Protein AF-0000000077077816 (afdb_homodimer)

Structure (mmCIF, N/CA/C/O backbone):
data_AF-0000000077077816-model_v1
#
loop_
_entity.id
_entity.type
_entity.pdbx_description
1 polymer 'Citrate transporter-like domain-containing protein'
#
loop_
_atom_site.group_PDB
_atom_site.id
_atom_site.type_symbol
_atom_site.label_atom_id
_atom_site.label_alt_id
_atom_site.label_comp_id
_atom_site.label_asym_id
_atom_site.label_entity_id
_atom_site.label_seq_id
_atom_site.pdbx_PDB_ins_code
_atom_site.Cartn_x
_atom_site.Cartn_y
_atom_site.Cartn_z
_atom_site.occupancy
_atom_site.B_iso_or_equiv
_atom_site.auth_seq_id
_atom_site.auth_comp_id
_atom_site.auth_asym_id
_atom_site.auth_atom_id
_atom_site.pdbx_PDB_model_num
ATOM 1 N N . MET A 1 1 ? -15.641 -22.891 0.522 1 76.75 1 MET A N 1
ATOM 2 C CA . MET A 1 1 ? -15.375 -21.547 1.025 1 76.75 1 MET A CA 1
ATOM 3 C C . MET A 1 1 ? -15.219 -20.562 -0.124 1 76.75 1 MET A C 1
ATOM 5 O O . MET A 1 1 ? -15.172 -20.953 -1.289 1 76.75 1 M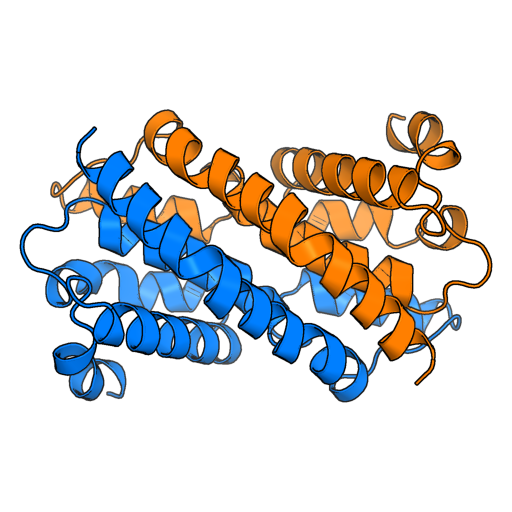ET A O 1
ATOM 9 N N . ALA A 1 2 ? -15.328 -19.328 0.051 1 84.62 2 ALA A N 1
ATOM 10 C CA . ALA A 1 2 ? -15.344 -18.281 -0.968 1 84.62 2 ALA A CA 1
ATOM 11 C C . ALA A 1 2 ? -14.188 -18.469 -1.951 1 84.62 2 ALA A C 1
ATOM 13 O O . ALA A 1 2 ? -14.375 -18.328 -3.164 1 84.62 2 ALA A O 1
ATOM 14 N N . PHE A 1 3 ? -12.992 -18.844 -1.579 1 90.31 3 PHE A N 1
ATOM 15 C CA . PHE A 1 3 ? -11.812 -19.016 -2.426 1 90.31 3 PHE A CA 1
ATOM 16 C C . PHE A 1 3 ? -12.023 -20.141 -3.43 1 90.31 3 PHE A C 1
ATOM 18 O O . PHE A 1 3 ? -11.688 -20 -4.609 1 90.31 3 PHE A O 1
ATOM 25 N N . GLU A 1 4 ? -12.594 -21.281 -2.988 1 90.12 4 GLU A N 1
ATOM 26 C CA . GLU A 1 4 ? -12.773 -22.453 -3.855 1 90.12 4 GLU A CA 1
ATOM 27 C C . GLU A 1 4 ? -13.727 -22.125 -5.008 1 90.12 4 GLU A C 1
ATOM 29 O O . GLU A 1 4 ? -13.555 -22.641 -6.117 1 90.12 4 GLU A O 1
ATOM 34 N N . HIS A 1 5 ? -14.68 -21.266 -4.766 1 91.19 5 HIS A N 1
ATOM 35 C CA . HIS A 1 5 ? -15.656 -20.891 -5.785 1 91.19 5 HIS A CA 1
ATOM 36 C C . HIS A 1 5 ? -15.078 -19.875 -6.758 1 91.19 5 HIS A C 1
ATOM 38 O O . HIS A 1 5 ? -15.445 -19.844 -7.934 1 91.19 5 HIS A O 1
ATOM 44 N N . LEU A 1 6 ? -14.141 -19.016 -6.285 1 94.31 6 LEU A N 1
ATOM 45 C CA . LEU A 1 6 ? -13.641 -17.922 -7.102 1 94.31 6 LEU A CA 1
ATOM 46 C C . LEU A 1 6 ? -12.336 -18.297 -7.797 1 94.31 6 LEU A C 1
ATOM 48 O O . LEU A 1 6 ? -11.969 -17.703 -8.812 1 94.31 6 LEU A O 1
ATOM 52 N N . ALA A 1 7 ? -11.688 -19.328 -7.242 1 94.19 7 ALA A N 1
ATOM 53 C CA . ALA A 1 7 ? -10.352 -19.719 -7.691 1 94.19 7 ALA A CA 1
ATOM 54 C C . ALA A 1 7 ? -10.336 -19.969 -9.195 1 94.19 7 ALA A C 1
ATOM 56 O O . ALA A 1 7 ? -9.453 -19.5 -9.906 1 94.19 7 ALA A O 1
ATOM 57 N N . PRO A 1 8 ? -11.359 -20.703 -9.727 1 92.81 8 PRO A N 1
ATOM 58 C CA . PRO A 1 8 ? -11.328 -20.984 -11.164 1 92.81 8 PRO A CA 1
ATOM 59 C C . PRO A 1 8 ? -11.398 -19.719 -12.016 1 92.81 8 PRO A C 1
ATOM 61 O O . PRO A 1 8 ? -10.992 -19.734 -13.18 1 92.81 8 PRO A O 1
ATOM 64 N N . HIS A 1 9 ? -11.836 -18.625 -11.469 1 95 9 HIS A N 1
ATOM 65 C CA . HIS A 1 9 ? -11.992 -17.375 -12.211 1 95 9 HIS A CA 1
ATOM 66 C C . HIS A 1 9 ? -10.828 -16.422 -11.945 1 95 9 HIS A C 1
ATOM 68 O O . HIS A 1 9 ? -10.758 -15.344 -12.523 1 95 9 HIS A O 1
ATOM 74 N N . MET A 1 10 ? -9.859 -16.75 -11.102 1 97.5 10 MET A N 1
ATOM 75 C CA . MET A 1 10 ? -8.734 -15.906 -10.727 1 97.5 10 MET A CA 1
ATOM 76 C C . MET A 1 10 ? -7.441 -16.391 -11.367 1 97.5 10 MET A C 1
ATOM 78 O O . MET A 1 10 ? -6.387 -16.391 -10.734 1 97.5 10 MET A O 1
ATOM 82 N N . ASN A 1 11 ? -7.672 -16.859 -12.594 1 96.5 11 ASN A N 1
ATOM 83 C CA . ASN A 1 11 ? -6.484 -17.25 -13.352 1 96.5 11 ASN A CA 1
ATOM 84 C C . ASN A 1 11 ? -5.562 -16.062 -13.586 1 96.5 11 ASN A C 1
ATOM 86 O O . ASN A 1 11 ? -5.926 -15.109 -14.281 1 96.5 11 ASN A O 1
ATOM 90 N N . LEU A 1 12 ? -4.32 -16.047 -13.102 1 96.75 12 LEU A N 1
ATOM 91 C CA . LEU A 1 12 ? -3.416 -14.906 -13.047 1 96.75 12 LEU A CA 1
ATOM 92 C C . LEU A 1 12 ? -2.738 -14.688 -14.391 1 96.75 12 LEU A C 1
ATOM 94 O O . LEU A 1 12 ? -1.986 -13.727 -14.562 1 96.75 12 LEU A O 1
ATOM 98 N N .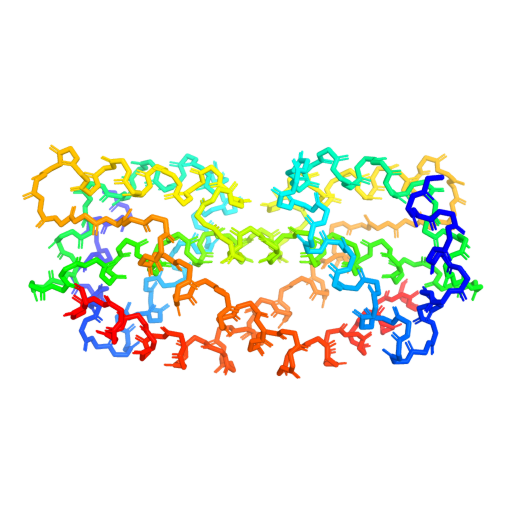 ASN A 1 13 ? -3.082 -15.578 -15.328 1 93.31 13 ASN A N 1
ATOM 99 C CA . ASN A 1 13 ? -2.555 -15.398 -16.672 1 93.31 13 ASN A CA 1
ATOM 100 C C . ASN A 1 13 ? -3.438 -14.461 -17.5 1 93.31 13 ASN A C 1
ATOM 102 O O . ASN A 1 13 ? -3.045 -14.023 -18.578 1 93.31 13 ASN A O 1
ATOM 106 N N . THR A 1 14 ? -4.582 -14.172 -16.984 1 93.94 14 THR A N 1
ATOM 107 C CA . THR A 1 14 ? -5.504 -13.281 -17.672 1 93.94 14 THR A CA 1
ATOM 108 C C . THR A 1 14 ? -5.699 -11.984 -16.891 1 93.94 14 THR A C 1
ATOM 110 O O . THR A 1 14 ? -5.59 -11.969 -15.672 1 93.94 14 THR A O 1
ATOM 113 N N . ILE A 1 15 ? -6.031 -10.961 -17.578 1 93.88 15 ILE A N 1
ATOM 114 C CA . ILE A 1 15 ? -6.25 -9.664 -16.969 1 93.88 15 ILE A CA 1
ATOM 115 C C . ILE A 1 15 ? -7.48 -9.719 -16.062 1 93.88 15 ILE A C 1
ATOM 117 O O . ILE A 1 15 ? -7.477 -9.164 -14.961 1 93.88 15 ILE A O 1
ATOM 121 N N . GLU A 1 16 ? -8.477 -10.383 -16.516 1 95.69 16 GLU A N 1
ATOM 122 C CA . GLU A 1 16 ? -9.695 -10.516 -15.734 1 95.69 16 GLU A CA 1
ATOM 123 C C . GLU A 1 16 ? -9.43 -11.273 -14.438 1 95.69 16 GLU A C 1
ATOM 125 O O . GLU A 1 16 ? -9.961 -10.914 -13.383 1 95.69 16 GLU A O 1
ATOM 130 N N . GLY A 1 17 ? -8.641 -12.297 -14.492 1 97.31 17 GLY A N 1
ATOM 131 C CA . GLY A 1 17 ? -8.289 -13.07 -13.312 1 97.31 17 GLY A CA 1
ATOM 132 C C . GLY A 1 17 ? -7.484 -12.273 -12.297 1 97.31 17 GLY A C 1
ATOM 133 O O . GLY A 1 17 ? -7.715 -12.383 -11.094 1 97.31 17 GLY A O 1
ATOM 134 N N . VAL A 1 18 ? -6.539 -11.461 -12.805 1 97.75 18 VAL A N 1
ATOM 135 C CA . VAL A 1 18 ? -5.711 -10.625 -11.938 1 97.75 18 VAL A CA 1
ATOM 136 C C . VAL A 1 18 ? -6.586 -9.594 -11.227 1 97.75 18 VAL A C 1
ATOM 138 O O . VAL A 1 18 ? -6.402 -9.336 -10.031 1 97.75 18 VAL A O 1
ATOM 141 N N . LEU A 1 19 ? -7.551 -9.07 -11.969 1 97.94 19 LEU A N 1
ATOM 142 C CA . LEU A 1 19 ? -8.445 -8.078 -11.383 1 97.94 19 LEU A CA 1
ATOM 143 C C . LEU A 1 19 ? -9.328 -8.711 -10.312 1 97.94 19 LEU A C 1
ATOM 145 O O . LEU A 1 19 ? -9.5 -8.141 -9.227 1 97.94 19 LEU A O 1
ATOM 149 N N . LEU A 1 20 ? -9.883 -9.844 -10.641 1 98 20 LEU A N 1
ATOM 150 C CA . LEU A 1 20 ? -10.727 -10.539 -9.664 1 98 20 LEU A CA 1
ATOM 151 C C . LEU A 1 20 ? -9.914 -10.945 -8.438 1 98 20 LEU A C 1
ATOM 153 O O . LEU A 1 20 ? -10.391 -10.844 -7.309 1 98 20 LEU A O 1
ATOM 157 N N . PHE A 1 21 ? -8.734 -11.445 -8.711 1 98.5 21 PHE A N 1
ATOM 158 C CA . PHE A 1 21 ? -7.828 -11.805 -7.625 1 98.5 21 PHE A CA 1
ATOM 159 C C . PHE A 1 21 ? -7.535 -10.594 -6.746 1 98.5 21 PHE A C 1
ATOM 161 O O . PHE A 1 21 ? -7.551 -10.695 -5.516 1 98.5 21 PHE A O 1
ATOM 168 N N . SER A 1 22 ? -7.273 -9.445 -7.352 1 98.75 22 SER A N 1
ATOM 169 C CA . SER A 1 22 ? -6.965 -8.219 -6.625 1 98.75 22 SER A CA 1
ATOM 170 C C . SER A 1 22 ? -8.133 -7.797 -5.738 1 98.75 22 SER A C 1
ATOM 172 O O . SER A 1 22 ? -7.934 -7.445 -4.574 1 98.75 22 SER A O 1
ATOM 174 N N . VAL A 1 23 ? -9.328 -7.82 -6.273 1 98.44 23 VAL A N 1
ATOM 175 C CA . VAL A 1 23 ? -10.516 -7.457 -5.512 1 98.44 23 VAL A CA 1
ATOM 176 C C . VAL A 1 23 ? -10.695 -8.43 -4.348 1 98.44 23 VAL A C 1
ATOM 178 O O . VAL A 1 23 ? -10.992 -8.008 -3.223 1 98.44 23 VAL A O 1
ATOM 181 N N . PHE A 1 24 ? -10.492 -9.68 -4.621 1 98.5 24 PHE A N 1
ATOM 182 C CA . PHE A 1 24 ? -10.602 -10.711 -3.602 1 98.5 24 PHE A CA 1
ATOM 183 C C . PHE A 1 24 ? -9.617 -10.461 -2.465 1 98.5 24 PHE A C 1
ATOM 185 O O . PHE A 1 24 ? -9.992 -10.523 -1.29 1 98.5 24 PHE A O 1
ATOM 192 N N . VAL A 1 25 ? -8.383 -10.203 -2.791 1 98.62 25 VAL A N 1
ATOM 193 C CA . VAL A 1 25 ? -7.336 -9.992 -1.799 1 98.62 25 VAL A CA 1
ATOM 194 C C . VAL A 1 25 ? -7.617 -8.719 -1.009 1 98.62 25 VAL A C 1
ATOM 196 O O . VAL A 1 25 ? -7.445 -8.68 0.212 1 98.62 25 VAL A O 1
ATOM 199 N N . ILE A 1 26 ? -8.102 -7.637 -1.683 1 98.75 26 ILE A N 1
ATOM 200 C CA . ILE A 1 26 ? -8.367 -6.363 -1.024 1 98.75 26 ILE A CA 1
ATOM 201 C C . ILE A 1 26 ? -9.5 -6.531 -0.019 1 98.75 26 ILE A C 1
ATOM 203 O O . ILE A 1 26 ? -9.375 -6.145 1.145 1 98.75 26 ILE A O 1
ATOM 207 N N . ILE A 1 27 ? -10.562 -7.156 -0.436 1 98.5 27 ILE A N 1
ATOM 208 C CA . ILE A 1 27 ? -11.703 -7.363 0.445 1 98.5 27 ILE A CA 1
ATOM 209 C C . ILE A 1 27 ? -11.312 -8.305 1.582 1 98.5 27 ILE A C 1
ATOM 211 O O . ILE A 1 27 ? -11.602 -8.031 2.75 1 98.5 27 ILE A O 1
ATOM 215 N N . GLY A 1 28 ? -10.688 -9.406 1.281 1 98.38 28 GLY A N 1
ATOM 216 C CA . GLY A 1 28 ? -10.242 -10.352 2.289 1 98.38 28 GLY A CA 1
ATOM 217 C C . GLY A 1 28 ? -9.312 -9.742 3.314 1 98.38 28 GLY A C 1
ATOM 218 O O . GLY A 1 28 ? -9.398 -10.047 4.504 1 98.38 28 GLY A O 1
ATOM 219 N N . SER A 1 29 ? -8.352 -8.883 2.896 1 98.5 29 SER A N 1
ATOM 220 C CA . SER A 1 29 ? -7.402 -8.219 3.789 1 98.5 29 SER A CA 1
ATOM 221 C C . SER A 1 29 ? -8.117 -7.273 4.75 1 98.5 29 SER A C 1
ATOM 223 O O . SER A 1 29 ? -7.648 -7.051 5.867 1 98.5 29 SER A O 1
ATOM 225 N N . ASN A 1 30 ? -9.273 -6.723 4.309 1 98.31 30 ASN A N 1
ATOM 226 C CA . ASN A 1 30 ? -10.016 -5.82 5.184 1 98.31 30 ASN A CA 1
ATOM 227 C C . ASN A 1 30 ? -10.93 -6.59 6.137 1 98.31 30 ASN A C 1
ATOM 229 O O . ASN A 1 30 ? -11.406 -6.035 7.125 1 98.31 30 ASN A O 1
ATOM 233 N N . ILE A 1 31 ? -11.078 -7.867 5.867 1 97.56 31 ILE A N 1
ATOM 234 C CA . ILE A 1 31 ? -11.867 -8.719 6.754 1 97.56 31 ILE A CA 1
ATOM 235 C C . ILE A 1 31 ? -10.945 -9.406 7.758 1 97.56 31 ILE A C 1
ATOM 237 O O . ILE A 1 31 ? -11.227 -9.43 8.961 1 97.56 31 ILE A O 1
ATOM 241 N N . PHE A 1 32 ? -9.789 -9.906 7.309 1 96.56 32 PHE A N 1
ATOM 242 C CA . PHE A 1 32 ? -8.93 -10.742 8.141 1 96.56 32 PHE A CA 1
ATOM 243 C C . PHE A 1 32 ? -7.633 -10.008 8.477 1 96.56 32 PHE A C 1
ATOM 245 O O . PHE A 1 32 ? -6.816 -10.508 9.258 1 96.56 32 PHE A O 1
ATOM 252 N N . SER A 1 33 ? -7.336 -8.859 7.785 1 95.81 33 SER A N 1
ATOM 253 C CA . SER A 1 33 ? -6.066 -8.133 7.801 1 95.81 33 SER A CA 1
ATOM 254 C C . SER A 1 33 ? -5.094 -8.695 6.773 1 95.81 33 SER A C 1
ATOM 256 O O . SER A 1 33 ? -5.32 -9.781 6.223 1 95.81 33 SER A O 1
ATOM 258 N N . ASN A 1 34 ? -4.047 -8 6.453 1 96 34 ASN A N 1
ATOM 259 C CA . ASN A 1 34 ? -3.154 -8.344 5.352 1 96 34 ASN A CA 1
ATOM 260 C C . ASN A 1 34 ? -2.389 -9.633 5.629 1 96 34 ASN A C 1
ATOM 262 O O . ASN A 1 34 ? -2.426 -10.57 4.828 1 96 34 ASN A O 1
ATOM 266 N N . VAL A 1 35 ? -1.788 -9.758 6.879 1 96.25 35 VAL A N 1
ATOM 267 C CA . VAL A 1 35 ? -0.897 -10.875 7.188 1 96.25 35 VAL A CA 1
ATOM 268 C C . VAL A 1 35 ? -1.699 -12.172 7.266 1 96.25 35 VAL A C 1
ATOM 270 O O . VAL A 1 35 ? -1.407 -13.133 6.551 1 96.25 35 VAL A O 1
ATOM 273 N N . PRO A 1 36 ? -2.768 -12.219 8.031 1 97.62 36 PRO A N 1
ATOM 274 C CA . PRO A 1 36 ? -3.566 -13.445 8.078 1 97.62 36 PRO A CA 1
ATOM 275 C C . PRO A 1 36 ? -4.133 -13.836 6.715 1 97.62 36 PRO A C 1
ATOM 277 O O . PRO A 1 36 ? -4.184 -15.023 6.379 1 97.62 36 PRO A O 1
ATOM 280 N N . LEU A 1 37 ? -4.582 -12.914 5.879 1 98.12 37 LEU A N 1
ATOM 281 C CA . LEU A 1 37 ? -5.102 -13.234 4.555 1 98.12 37 LEU A CA 1
ATOM 282 C C . LEU A 1 37 ? -4.02 -13.867 3.688 1 98.12 37 LEU A C 1
ATOM 284 O O . LEU A 1 37 ? -4.281 -14.836 2.969 1 98.12 37 LEU A O 1
ATOM 288 N N . VAL A 1 38 ? -2.809 -13.297 3.705 1 98.19 38 VAL A N 1
ATOM 289 C CA . VAL A 1 38 ? -1.694 -13.812 2.916 1 98.19 38 VAL A CA 1
ATOM 290 C C . VAL A 1 38 ? -1.369 -15.242 3.352 1 98.19 38 VAL A C 1
ATOM 292 O O . VAL A 1 38 ? -1.152 -16.109 2.512 1 98.19 38 VAL A O 1
ATOM 295 N N . ILE A 1 39 ? -1.402 -15.5 4.668 1 97.56 39 ILE A N 1
ATOM 296 C CA . ILE A 1 39 ? -1.139 -16.844 5.184 1 97.56 39 ILE A CA 1
ATOM 297 C C . ILE A 1 39 ? -2.182 -17.812 4.641 1 97.56 39 ILE A C 1
ATOM 299 O O . ILE A 1 39 ? -1.846 -18.938 4.242 1 97.56 39 ILE A O 1
ATOM 303 N N . LEU A 1 40 ? -3.395 -17.375 4.527 1 96 40 LEU A N 1
ATOM 304 C CA . LEU A 1 40 ? -4.508 -18.234 4.121 1 96 40 LEU A CA 1
ATOM 305 C C . LEU A 1 40 ? -4.414 -18.578 2.641 1 96 40 LEU A C 1
ATOM 307 O O . LEU A 1 40 ? -4.82 -19.672 2.229 1 96 40 LEU A O 1
ATOM 311 N N . ILE A 1 41 ? -3.795 -17.672 1.819 1 95.62 41 ILE A N 1
ATOM 312 C CA . ILE A 1 41 ? -3.943 -17.781 0.373 1 95.62 41 ILE A CA 1
ATOM 313 C C . ILE A 1 41 ? -2.615 -18.219 -0.248 1 95.62 41 ILE A C 1
ATOM 315 O O . ILE A 1 41 ? -2.59 -18.781 -1.343 1 95.62 41 ILE A O 1
ATOM 319 N N . VAL A 1 42 ? -1.529 -17.953 0.406 1 95.94 42 VAL A N 1
ATOM 320 C CA . VAL A 1 42 ? -0.215 -18.047 -0.222 1 95.94 42 VAL A CA 1
ATOM 321 C C . VAL A 1 42 ? 0.051 -19.484 -0.67 1 95.94 42 VAL A C 1
ATOM 323 O O . VAL A 1 42 ? 0.658 -19.703 -1.719 1 95.94 42 VAL A O 1
ATOM 326 N N . GLY A 1 43 ? -0.368 -20.516 0.006 1 93.38 43 GLY A N 1
ATOM 327 C CA . GLY A 1 43 ? -0.155 -21.906 -0.353 1 93.38 43 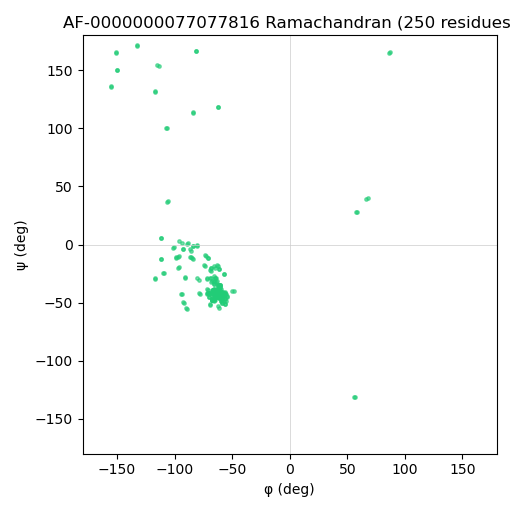GLY A CA 1
ATOM 328 C C . GLY A 1 43 ? -1.003 -22.359 -1.527 1 93.38 43 GLY A C 1
ATOM 329 O O . GLY A 1 43 ? -0.778 -23.438 -2.086 1 93.38 43 GLY A O 1
ATOM 330 N N . ARG A 1 44 ? -1.94 -21.484 -1.923 1 93.06 44 ARG A N 1
ATOM 331 C CA . ARG A 1 44 ? -2.885 -21.859 -2.969 1 93.06 44 ARG A CA 1
ATOM 332 C C . ARG A 1 44 ? -2.637 -21.062 -4.242 1 93.06 44 ARG A C 1
ATOM 334 O O . ARG A 1 44 ? -3.406 -21.156 -5.203 1 93.06 44 ARG A O 1
ATOM 341 N N . ILE A 1 45 ? -1.608 -20.266 -4.316 1 93.75 45 ILE A N 1
ATOM 342 C CA . ILE A 1 45 ? -1.304 -19.391 -5.449 1 93.75 45 ILE A CA 1
ATOM 343 C C . ILE A 1 45 ? -1.061 -20.234 -6.695 1 93.75 45 ILE A C 1
ATOM 345 O O . ILE A 1 45 ? -1.435 -19.844 -7.801 1 93.75 45 ILE A O 1
ATOM 349 N N . SER A 1 46 ? -0.452 -21.406 -6.465 1 89.56 46 SER A N 1
ATOM 350 C CA . SER A 1 46 ? -0.139 -22.281 -7.594 1 89.56 46 SER A CA 1
ATOM 351 C C . SER A 1 46 ? -1.409 -22.797 -8.266 1 89.56 46 SER A C 1
ATOM 353 O O . SER A 1 46 ? -1.373 -23.234 -9.422 1 89.56 46 SER A O 1
ATOM 355 N N . ASP A 1 47 ? -2.506 -22.734 -7.578 1 92.12 47 ASP A N 1
ATOM 356 C CA . ASP A 1 47 ? -3.789 -23.125 -8.156 1 92.12 47 ASP A CA 1
ATOM 357 C C . ASP A 1 47 ? -4.297 -22.062 -9.133 1 92.12 47 ASP A C 1
ATOM 359 O O . ASP A 1 47 ? -5.199 -22.328 -9.93 1 92.12 47 ASP A O 1
ATOM 363 N N . LEU A 1 48 ? -3.785 -20.844 -9.086 1 94.56 48 LEU A N 1
ATOM 364 C CA . LEU A 1 48 ? -4.355 -19.703 -9.812 1 94.56 48 LEU A CA 1
ATOM 365 C C . LEU A 1 48 ? -3.59 -19.453 -11.109 1 94.56 48 LEU A C 1
ATOM 367 O O . LEU A 1 48 ? -3.99 -18.609 -11.914 1 94.56 48 LEU A O 1
ATOM 371 N N . CYS A 1 49 ? -2.523 -20.047 -11.266 1 85.75 49 CYS A N 1
ATOM 372 C CA . CYS A 1 49 ? -1.778 -19.859 -12.508 1 85.75 49 CYS A CA 1
ATOM 373 C C . CYS A 1 49 ? -0.875 -21.062 -12.781 1 85.75 49 CYS A C 1
ATOM 375 O O . CYS A 1 49 ? -0.196 -21.547 -11.883 1 85.75 49 CYS A O 1
ATOM 377 N N . ASP A 1 50 ? -0.859 -21.484 -13.977 1 80.31 50 ASP A N 1
ATOM 378 C CA . ASP A 1 50 ? 0.025 -22.562 -14.438 1 80.31 50 ASP A CA 1
ATOM 379 C C . ASP A 1 50 ? 1.406 -22.016 -14.789 1 80.31 50 ASP A C 1
ATOM 381 O O . ASP A 1 50 ? 1.531 -21.141 -15.656 1 80.31 50 ASP A O 1
ATOM 385 N N . ASP A 1 51 ? 2.482 -22.391 -14.047 1 81.44 51 ASP A N 1
ATOM 386 C CA . ASP A 1 51 ? 3.871 -22.078 -14.367 1 81.44 51 ASP A CA 1
ATOM 387 C C . ASP A 1 51 ? 4.125 -20.578 -14.273 1 81.44 51 ASP A C 1
ATOM 389 O O . ASP A 1 51 ? 4.707 -19.984 -15.188 1 81.44 51 ASP A O 1
ATOM 393 N N . CYS A 1 52 ? 3.574 -19.922 -13.336 1 83.06 52 CYS A N 1
ATOM 394 C CA . CYS A 1 52 ? 3.717 -18.469 -13.258 1 83.06 52 CYS A CA 1
ATOM 395 C C . CYS A 1 52 ? 4.887 -18.078 -12.367 1 83.06 52 CYS A C 1
ATOM 397 O O . CYS A 1 52 ? 5.211 -16.891 -12.234 1 83.06 52 CYS A O 1
ATOM 399 N N . GLY A 1 53 ? 5.656 -19.125 -11.797 1 89.38 53 GLY A N 1
ATOM 400 C CA . GLY A 1 53 ? 6.793 -18.781 -10.953 1 89.38 53 GLY A CA 1
ATOM 401 C C . GLY A 1 53 ? 6.422 -17.906 -9.781 1 89.38 53 GLY A C 1
ATOM 402 O O . GLY A 1 53 ? 5.477 -18.203 -9.047 1 89.38 53 GLY A O 1
ATOM 403 N N . PRO A 1 54 ? 7.176 -16.844 -9.602 1 93.44 54 PRO A N 1
ATOM 404 C CA . PRO A 1 54 ? 6.941 -16 -8.43 1 93.44 54 PRO A CA 1
ATOM 405 C C . PRO A 1 54 ? 5.832 -14.977 -8.648 1 93.44 54 PRO A C 1
ATOM 407 O O . PRO A 1 54 ? 5.496 -14.219 -7.734 1 93.44 54 PRO A O 1
ATOM 410 N N . LEU A 1 55 ? 5.215 -14.906 -9.805 1 94.62 55 LEU A N 1
ATOM 411 C CA . LEU A 1 55 ? 4.262 -13.867 -10.164 1 94.62 55 LEU A CA 1
ATOM 412 C C . LEU A 1 55 ? 3.117 -13.812 -9.156 1 94.62 55 LEU A C 1
ATOM 414 O O . LEU A 1 55 ? 2.777 -12.734 -8.648 1 94.62 55 LEU A O 1
ATOM 418 N N . GLY A 1 56 ? 2.525 -14.961 -8.906 1 95.31 56 GLY A N 1
ATOM 419 C CA . GLY A 1 56 ? 1.39 -15 -8 1 95.31 56 GLY A CA 1
ATOM 420 C C . GLY A 1 56 ? 1.724 -14.5 -6.605 1 95.31 56 GLY A C 1
ATOM 421 O O . GLY A 1 56 ? 0.948 -13.758 -6 1 95.31 56 GLY A O 1
ATOM 422 N N . GLY A 1 57 ? 2.904 -14.938 -6.105 1 95.56 57 GLY A N 1
ATOM 423 C CA . GLY A 1 57 ? 3.35 -14.484 -4.801 1 95.56 57 GLY A CA 1
ATOM 424 C C . GLY A 1 57 ? 3.637 -12.992 -4.754 1 95.56 57 GLY A C 1
ATOM 425 O O . GLY A 1 57 ? 3.281 -12.32 -3.787 1 95.56 57 GLY A O 1
ATOM 426 N N . LEU A 1 58 ? 4.266 -12.477 -5.812 1 96.69 58 LEU A N 1
ATOM 427 C CA . LEU A 1 58 ? 4.57 -11.055 -5.898 1 96.69 58 LEU A CA 1
ATOM 428 C C . LEU A 1 58 ? 3.295 -10.219 -5.91 1 96.69 58 LEU A C 1
ATOM 430 O O . LEU A 1 58 ? 3.195 -9.219 -5.203 1 96.69 58 LEU A O 1
ATOM 434 N N . LEU A 1 59 ? 2.312 -10.664 -6.637 1 97.75 59 LEU A N 1
ATOM 435 C CA . LEU A 1 59 ? 1.049 -9.945 -6.723 1 97.75 59 LEU A CA 1
ATOM 436 C C . LEU A 1 59 ? 0.29 -10.016 -5.402 1 97.75 59 LEU A C 1
ATOM 438 O O . LEU A 1 59 ? -0.29 -9.023 -4.957 1 97.75 59 LEU A O 1
ATOM 442 N N . LEU A 1 60 ? 0.298 -11.156 -4.812 1 97.94 60 LEU A N 1
ATOM 443 C CA . LEU A 1 60 ? -0.367 -11.32 -3.521 1 97.94 60 LEU A CA 1
ATOM 444 C C . LEU A 1 60 ? 0.219 -10.367 -2.486 1 97.94 60 LEU A C 1
ATOM 446 O O . LEU A 1 60 ? -0.521 -9.672 -1.785 1 97.94 60 LEU A O 1
ATOM 450 N N . ALA A 1 61 ? 1.536 -10.359 -2.373 1 98.06 61 ALA A N 1
ATOM 451 C CA . ALA A 1 61 ? 2.219 -9.477 -1.431 1 98.06 61 ALA A CA 1
ATOM 452 C C . ALA 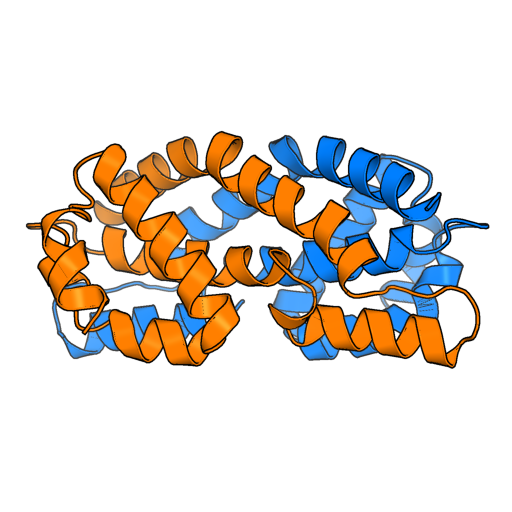A 1 61 ? 1.896 -8.008 -1.72 1 98.06 61 ALA A C 1
ATOM 454 O O . ALA A 1 61 ? 1.5 -7.266 -0.819 1 98.06 61 ALA A O 1
ATOM 455 N N . TRP A 1 62 ? 1.988 -7.641 -2.941 1 98.56 62 TRP A N 1
ATOM 456 C CA . TRP A 1 62 ? 1.813 -6.254 -3.363 1 98.56 62 TRP A CA 1
ATOM 457 C C . TRP A 1 62 ? 0.382 -5.789 -3.121 1 98.56 62 TRP A C 1
ATOM 459 O O . TRP A 1 62 ? 0.158 -4.73 -2.529 1 98.56 62 TRP A O 1
ATOM 469 N N . ILE A 1 63 ? -0.582 -6.559 -3.498 1 98.69 63 ILE A N 1
ATOM 470 C CA . ILE A 1 63 ? -1.989 -6.191 -3.408 1 98.69 63 ILE A CA 1
ATOM 471 C C . ILE A 1 63 ? -2.428 -6.18 -1.945 1 98.69 63 ILE A C 1
ATOM 473 O O . ILE A 1 63 ? -3.18 -5.301 -1.521 1 98.69 63 ILE A O 1
ATOM 477 N N . SER A 1 64 ? -1.983 -7.168 -1.182 1 98.5 64 SER A N 1
ATOM 478 C CA . SER A 1 64 ? -2.367 -7.203 0.226 1 98.5 64 SER A CA 1
ATOM 479 C C . SER A 1 64 ? -1.879 -5.965 0.966 1 98.5 64 SER A C 1
ATOM 481 O O . SER A 1 64 ? -2.549 -5.473 1.876 1 98.5 64 SER A O 1
ATOM 483 N N . THR A 1 65 ? -0.704 -5.457 0.584 1 98.06 65 THR A N 1
ATOM 484 C CA . THR A 1 65 ? -0.176 -4.246 1.197 1 98.06 65 THR A CA 1
ATOM 485 C C . THR A 1 65 ? -1.031 -3.037 0.829 1 98.06 65 THR A C 1
ATOM 487 O O . THR A 1 65 ? -1.463 -2.285 1.705 1 98.06 65 THR A O 1
ATOM 490 N N . ILE A 1 66 ? -1.382 -2.836 -0.406 1 98 66 ILE A N 1
ATOM 491 C CA . ILE A 1 66 ? -2.16 -1.679 -0.837 1 98 66 ILE A CA 1
ATOM 492 C C . ILE A 1 66 ? -3.557 -1.738 -0.224 1 98 66 ILE A C 1
ATOM 494 O O . ILE A 1 66 ? -4.203 -0.705 -0.036 1 98 66 ILE A O 1
ATOM 498 N N . ALA A 1 67 ? -4.062 -2.93 0.076 1 98.69 67 ALA A N 1
ATOM 499 C CA . ALA A 1 67 ? -5.383 -3.145 0.661 1 98.69 67 ALA A CA 1
ATOM 500 C C . ALA A 1 67 ? -5.531 -2.387 1.977 1 98.69 67 ALA A C 1
ATOM 502 O O . ALA A 1 67 ? -6.645 -2.047 2.381 1 98.69 67 ALA A O 1
ATOM 503 N N . GLY A 1 68 ? -4.422 -2.131 2.625 1 98.31 68 GLY A N 1
ATOM 504 C CA . GLY A 1 68 ? -4.441 -1.431 3.898 1 98.31 68 GLY A CA 1
ATOM 505 C C . GLY A 1 68 ? -5.02 -0.031 3.803 1 98.31 68 GLY A C 1
ATOM 506 O O . GLY A 1 68 ? -5.5 0.517 4.797 1 98.31 68 GLY A O 1
ATOM 507 N N . ASN A 1 69 ? -5.023 0.504 2.619 1 98.5 69 ASN A N 1
ATOM 508 C CA . ASN A 1 69 ? -5.5 1.869 2.428 1 98.5 69 ASN A CA 1
ATOM 509 C C . ASN A 1 69 ? -6.984 1.899 2.074 1 98.5 69 ASN A C 1
ATOM 511 O O . ASN A 1 69 ? -7.586 2.973 1.992 1 98.5 69 ASN A O 1
ATOM 515 N N . PHE A 1 70 ? -7.562 0.769 1.924 1 98.81 70 PHE A N 1
ATOM 516 C CA . PHE A 1 70 ? -8.922 0.685 1.399 1 98.81 70 PHE A CA 1
ATOM 517 C C . PHE A 1 70 ? -9.922 1.278 2.385 1 98.81 70 PHE A C 1
ATOM 519 O O . PHE A 1 70 ? -10.789 2.066 2.002 1 98.81 70 PHE A O 1
ATOM 526 N N . THR A 1 71 ? -9.852 0.937 3.672 1 98.5 71 THR A N 1
ATOM 527 C CA . THR A 1 71 ? -10.672 1.488 4.746 1 98.5 71 THR A CA 1
ATOM 528 C C . THR A 1 71 ? -9.805 1.872 5.941 1 98.5 71 THR A C 1
ATOM 530 O O . THR A 1 71 ? -8.609 1.562 5.977 1 98.5 71 THR A O 1
ATOM 533 N N . LEU A 1 72 ? -10.477 2.543 6.852 1 97.94 72 LEU A N 1
ATOM 534 C CA . LEU A 1 72 ? -9.781 2.965 8.062 1 97.94 72 LEU A CA 1
ATOM 535 C C . LEU A 1 72 ? -9.25 1.759 8.828 1 97.94 72 LEU A C 1
ATOM 537 O O . LEU A 1 72 ? -8.141 1.801 9.367 1 97.94 72 LEU A O 1
ATOM 541 N N . ILE A 1 73 ? -9.938 0.639 8.836 1 97.81 73 ILE A N 1
ATOM 542 C CA . ILE A 1 73 ? -9.562 -0.514 9.648 1 97.81 73 ILE A CA 1
ATOM 543 C C . ILE A 1 73 ? -8.609 -1.407 8.859 1 97.81 73 ILE A C 1
ATOM 545 O O . ILE A 1 73 ? -8.148 -2.436 9.367 1 97.81 73 ILE A O 1
ATOM 549 N N . GLY A 1 74 ? -8.281 -1.018 7.656 1 98 74 GLY A N 1
ATOM 550 C CA . GLY A 1 74 ? -7.441 -1.817 6.781 1 98 74 GLY A CA 1
ATOM 551 C C . GLY A 1 74 ? -6.008 -1.921 7.262 1 98 74 GLY A C 1
ATOM 552 O O . GLY A 1 74 ? -5.27 -2.82 6.848 1 98 74 GLY A O 1
ATOM 553 N N . SER A 1 75 ? -5.602 -1.011 8.094 1 96.94 75 SER A N 1
ATOM 554 C CA . SER A 1 75 ? -4.254 -1.072 8.648 1 96.94 75 SER A CA 1
ATOM 555 C C . SER A 1 75 ? -4.199 -0.445 10.039 1 96.94 75 SER A C 1
ATOM 557 O O . SER A 1 75 ? -4.941 0.495 10.336 1 96.94 75 SER A O 1
ATOM 559 N N . VAL A 1 76 ? -3.34 -0.923 10.828 1 96.69 76 VAL A N 1
ATOM 560 C CA . VAL A 1 76 ? -3.137 -0.391 12.172 1 96.69 76 VAL A CA 1
ATOM 561 C C . VAL A 1 76 ? -2.594 1.033 12.086 1 96.69 76 VAL A C 1
ATOM 563 O O . VAL A 1 76 ? -2.932 1.885 12.914 1 96.69 76 VAL A O 1
ATOM 566 N N . ALA A 1 77 ? -1.775 1.344 11.078 1 96.94 77 ALA A N 1
ATOM 567 C CA . ALA A 1 77 ? -1.234 2.686 10.883 1 96.94 77 ALA A CA 1
ATOM 568 C C . ALA A 1 77 ? -2.354 3.711 10.719 1 96.94 77 ALA A C 1
ATOM 570 O O . ALA A 1 77 ? -2.275 4.812 11.266 1 96.94 77 ALA A O 1
ATOM 571 N N . ASN A 1 78 ? -3.406 3.371 9.977 1 97.94 78 ASN A N 1
ATOM 572 C CA . ASN A 1 78 ? -4.555 4.254 9.812 1 97.94 78 ASN A CA 1
ATOM 573 C C . ASN A 1 78 ? -5.223 4.562 11.148 1 97.94 78 ASN A C 1
ATOM 575 O O . ASN A 1 78 ? -5.574 5.715 11.422 1 97.94 78 ASN A O 1
ATOM 579 N N . LEU A 1 79 ? -5.391 3.576 11.961 1 97.81 79 LEU A N 1
ATOM 580 C CA . LEU A 1 79 ? -6.062 3.717 13.242 1 97.81 79 LEU A CA 1
ATOM 581 C C . LEU A 1 79 ? -5.25 4.594 14.195 1 97.81 79 LEU A C 1
ATOM 583 O O . LEU A 1 79 ? -5.812 5.387 14.945 1 97.81 79 LEU A O 1
ATOM 587 N N . ILE A 1 80 ? -4.008 4.434 14.156 1 97.69 80 ILE A N 1
ATOM 588 C CA . ILE A 1 80 ? -3.129 5.238 14.992 1 97.69 80 ILE A CA 1
ATOM 589 C C . ILE A 1 80 ? -3.248 6.711 14.602 1 97.69 80 ILE A C 1
ATOM 591 O O . ILE A 1 80 ? -3.342 7.582 15.469 1 97.69 80 ILE A O 1
ATOM 595 N N . VAL A 1 81 ? -3.223 6.953 13.328 1 97.12 81 VAL A N 1
ATOM 596 C CA . VAL A 1 81 ? -3.35 8.32 12.844 1 97.12 81 VAL A CA 1
ATOM 597 C C . VAL A 1 81 ? -4.688 8.906 13.289 1 97.12 81 VAL A C 1
ATOM 599 O O . VAL A 1 81 ? -4.754 10.047 13.758 1 97.12 81 VAL A O 1
ATOM 602 N N . ALA A 1 82 ? -5.75 8.133 13.148 1 96.31 82 ALA A N 1
ATOM 603 C CA . ALA A 1 82 ? -7.078 8.594 13.539 1 96.31 82 ALA A CA 1
ATOM 604 C C . ALA A 1 82 ? -7.16 8.828 15.047 1 96.31 82 ALA A C 1
ATOM 606 O O . ALA A 1 82 ? -7.746 9.812 15.492 1 96.31 82 ALA A O 1
ATOM 607 N N . GLU A 1 83 ? -6.613 7.988 15.812 1 96.12 83 GLU A N 1
ATOM 608 C CA . GLU A 1 83 ? -6.629 8.109 17.266 1 96.12 83 GLU A CA 1
ATOM 609 C C . GLU A 1 83 ? -5.855 9.344 17.719 1 96.12 83 GLU A C 1
ATOM 611 O O . GLU A 1 83 ? -6.293 10.055 18.625 1 96.12 83 GLU A O 1
ATOM 616 N N . LYS A 1 84 ? -4.746 9.555 17.109 1 93.25 84 LYS A N 1
ATOM 617 C CA . LYS A 1 84 ? -3.943 10.719 17.469 1 93.25 84 LYS A CA 1
ATOM 618 C C . LYS A 1 84 ? -4.672 12.016 17.109 1 93.25 84 LYS A C 1
ATOM 620 O O . LYS A 1 84 ? -4.629 12.984 17.875 1 93.25 84 LYS A O 1
ATOM 625 N N . ALA A 1 85 ? -5.242 12.07 15.977 1 89.56 85 ALA A N 1
ATOM 626 C CA . ALA A 1 85 ? -6.012 13.234 15.562 1 89.56 85 ALA A CA 1
ATOM 627 C C . ALA A 1 85 ? -7.117 13.555 16.562 1 89.56 85 ALA A C 1
ATOM 629 O O . ALA A 1 85 ? -7.348 14.719 16.891 1 89.56 85 ALA A O 1
ATOM 630 N N . GLN A 1 86 ? -7.738 12.523 17.016 1 89.12 86 GLN A N 1
ATOM 631 C CA . GLN A 1 86 ? -8.844 12.68 17.953 1 89.12 86 GLN A CA 1
ATOM 632 C C . GLN A 1 86 ? -8.336 13.109 19.328 1 89.12 86 GLN A C 1
ATOM 634 O O . GLN A 1 86 ? -8.922 13.977 19.969 1 89.12 86 GLN A O 1
ATOM 639 N N . SER A 1 87 ? -7.316 12.555 19.734 1 89.31 87 SER A N 1
ATOM 640 C CA . SER A 1 87 ? -6.781 12.805 21.078 1 89.31 87 SER A CA 1
ATOM 641 C C . SER A 1 87 ? -6.223 14.219 21.188 1 89.31 87 SER A C 1
ATOM 643 O O . SER A 1 87 ? -6.258 14.82 22.266 1 89.31 87 SER A O 1
ATOM 645 N N . SER A 1 88 ? -5.762 14.758 20.062 1 83.56 88 SER A N 1
ATOM 646 C CA . SER A 1 88 ? -5.195 16.109 20.078 1 83.56 88 SER A CA 1
ATOM 647 C C . SER A 1 88 ? -6.277 17.156 19.891 1 83.56 88 SER A C 1
ATOM 649 O O . SER A 1 88 ? -6 18.359 19.969 1 83.56 88 SER A O 1
ATOM 651 N N . ALA A 1 89 ? -7.438 16.672 19.688 1 76.19 89 ALA A N 1
ATOM 652 C CA . ALA A 1 89 ? -8.594 17.547 19.516 1 76.19 89 ALA A CA 1
ATOM 653 C C . ALA A 1 89 ? -8.375 18.516 18.344 1 76.19 89 ALA A C 1
ATOM 655 O O . ALA A 1 89 ? -8.82 19.672 18.406 1 76.19 89 ALA A O 1
ATOM 656 N N . GLU A 1 90 ? -7.625 18.156 17.422 1 78.94 90 GLU A N 1
ATOM 657 C CA . GLU A 1 90 ? -7.359 19.016 16.266 1 78.94 90 GLU A CA 1
ATOM 658 C C . GLU A 1 90 ? -8.391 18.781 15.164 1 78.94 90 GLU A C 1
ATOM 660 O O . GLU A 1 90 ? -9.094 19.703 14.766 1 78.94 90 GLU A O 1
ATOM 665 N N . TYR A 1 91 ? -8.492 17.594 14.789 1 83.12 91 TYR A N 1
ATOM 666 C CA . TYR A 1 91 ? -9.492 17.141 13.828 1 83.12 91 TYR A CA 1
ATOM 667 C C . TYR A 1 91 ? -9.875 15.68 14.086 1 83.12 91 TYR A C 1
ATOM 669 O O . TYR A 1 91 ? -9.281 15.016 14.945 1 83.12 91 TYR A O 1
ATOM 677 N N . ARG A 1 92 ? -10.953 15.344 13.453 1 88.25 92 ARG A N 1
ATOM 678 C CA . ARG A 1 92 ? -11.422 13.961 13.562 1 88.25 92 ARG A CA 1
ATOM 679 C C . ARG A 1 92 ? -11.406 13.273 12.203 1 88.25 92 ARG A C 1
ATOM 681 O O . ARG A 1 92 ? -11.82 13.859 11.203 1 88.25 92 ARG A O 1
ATOM 688 N N . ILE A 1 93 ? -10.844 12.102 12.211 1 93 93 ILE A N 1
ATOM 689 C CA . ILE A 1 93 ? -10.922 11.242 11.039 1 93 93 ILE A CA 1
ATOM 690 C C . ILE A 1 93 ? -11.883 10.086 11.312 1 93 93 ILE A C 1
ATOM 692 O O . ILE A 1 93 ? -11.508 9.094 11.93 1 93 93 ILE A O 1
ATOM 696 N N . SER A 1 94 ? -13.039 10.219 10.836 1 92.5 94 SER A N 1
ATOM 697 C CA . SER A 1 94 ? -14.047 9.172 10.992 1 92.5 94 SER A CA 1
ATOM 698 C C . SER A 1 94 ? -13.852 8.07 9.961 1 92.5 94 SER A C 1
ATOM 700 O O . SER A 1 94 ? -13.078 8.219 9.008 1 92.5 94 SER A O 1
ATOM 702 N N . PHE A 1 95 ? -14.547 6.922 10.203 1 95.12 95 PHE A N 1
ATOM 703 C CA . PHE A 1 95 ? -14.492 5.824 9.242 1 95.12 95 PHE A CA 1
ATOM 704 C C . PHE A 1 95 ? -14.914 6.293 7.855 1 95.12 95 PHE A C 1
ATOM 706 O O . PHE A 1 95 ? -14.219 6.047 6.871 1 95.12 95 PHE A O 1
ATOM 713 N N . LEU A 1 96 ? -16.031 6.996 7.777 1 93.06 96 LEU A N 1
ATOM 714 C CA . LEU A 1 96 ? -16.547 7.457 6.492 1 93.06 96 LEU A CA 1
ATOM 715 C C . LEU A 1 96 ? -15.625 8.492 5.871 1 93.06 96 LEU A C 1
ATOM 717 O O . LEU A 1 96 ? -15.445 8.523 4.652 1 93.06 96 LEU A O 1
ATOM 721 N N . GLY A 1 97 ? -15.117 9.422 6.727 1 91 97 GLY A N 1
ATOM 722 C CA . GLY A 1 97 ? -14.156 10.391 6.242 1 91 97 GLY A CA 1
ATOM 723 C C . GLY A 1 97 ? -12.938 9.758 5.598 1 91 97 GLY A C 1
ATOM 724 O O . GLY A 1 97 ? -12.516 10.164 4.512 1 91 97 GLY A O 1
ATOM 725 N N . TYR A 1 98 ? -12.422 8.742 6.312 1 96.75 98 TYR A N 1
ATOM 726 C CA . TYR A 1 98 ? -11.281 8.031 5.738 1 96.75 98 TYR A CA 1
ATOM 727 C C . TYR A 1 98 ? -11.695 7.27 4.484 1 96.75 98 TYR A C 1
ATOM 729 O O . TYR A 1 98 ? -10.938 7.199 3.516 1 96.75 98 TYR A O 1
ATOM 737 N N . PHE A 1 99 ? -12.875 6.656 4.516 1 96.75 99 PHE A N 1
ATOM 738 C CA . PHE A 1 99 ? -13.336 5.805 3.43 1 96.75 99 PHE A CA 1
ATOM 739 C C . PHE A 1 99 ? -13.438 6.59 2.129 1 96.75 99 PHE A C 1
ATOM 741 O O . PHE A 1 99 ? -13.148 6.066 1.053 1 96.75 99 PHE A O 1
ATOM 748 N N . ILE A 1 100 ? -13.836 7.828 2.123 1 95.19 100 ILE A N 1
ATOM 749 C CA . ILE A 1 100 ? -13.992 8.672 0.943 1 95.19 100 ILE A CA 1
ATOM 750 C C . ILE A 1 100 ? -12.625 8.984 0.353 1 95.19 100 ILE A C 1
ATOM 752 O O . ILE A 1 100 ? -12.508 9.289 -0.836 1 95.19 100 ILE A O 1
ATOM 756 N N . PHE A 1 101 ? -11.641 8.891 1.163 1 97.56 101 PHE A N 1
ATOM 757 C CA . PHE A 1 101 ? -10.258 9.07 0.744 1 97.56 101 PHE A CA 1
ATOM 758 C C . PHE A 1 101 ? -9.633 7.742 0.349 1 97.56 101 PHE A C 1
ATOM 760 O O . PHE A 1 101 ? -9.055 7.617 -0.733 1 97.56 101 PHE A O 1
ATOM 767 N N . GLY A 1 102 ? -9.75 6.711 1.203 1 98.31 102 GLY A N 1
ATOM 768 C CA . GLY A 1 102 ? -9.078 5.43 1.062 1 98.31 102 GLY A CA 1
ATOM 769 C C . GLY A 1 102 ? -9.609 4.602 -0.094 1 98.31 102 GLY A C 1
ATOM 770 O O . GLY A 1 102 ? -8.828 4.047 -0.873 1 98.31 102 GLY A O 1
ATOM 771 N N . PHE A 1 103 ? -10.906 4.535 -0.224 1 98.31 103 PHE A N 1
ATOM 772 C CA . PHE A 1 103 ? -11.555 3.709 -1.239 1 98.31 103 PHE A CA 1
ATOM 773 C C . PHE A 1 103 ? -11.156 4.164 -2.639 1 98.31 103 PHE A C 1
ATOM 775 O O . PHE A 1 103 ? -10.594 3.393 -3.414 1 98.31 103 PHE A O 1
ATOM 782 N N . PRO A 1 104 ? -11.344 5.438 -2.955 1 98.19 104 PRO A N 1
ATOM 783 C CA . PRO A 1 104 ? -10.961 5.855 -4.309 1 98.19 104 PRO A CA 1
ATOM 784 C C . PRO A 1 104 ? -9.453 5.805 -4.543 1 98.19 104 PRO A C 1
ATOM 786 O O . PRO A 1 104 ? -9.016 5.555 -5.668 1 98.19 104 PRO A O 1
ATOM 789 N N . SER A 1 105 ? -8.648 6.035 -3.543 1 98.5 105 SER A N 1
ATOM 790 C CA . SER A 1 105 ? -7.203 5.98 -3.727 1 98.5 105 SER A CA 1
ATOM 791 C C . SER A 1 105 ? -6.738 4.566 -4.047 1 98.5 105 SER A C 1
ATOM 793 O O . SER A 1 105 ? -5.836 4.371 -4.863 1 98.5 105 SER A O 1
ATOM 795 N N . THR A 1 106 ? -7.355 3.549 -3.373 1 98.75 106 THR A N 1
ATOM 796 C CA . THR A 1 106 ? -7.02 2.156 -3.645 1 98.75 106 THR A CA 1
ATOM 797 C C . THR A 1 106 ? -7.441 1.763 -5.059 1 98.75 106 THR A C 1
ATOM 799 O O . THR A 1 106 ? -6.691 1.097 -5.773 1 98.75 106 THR A O 1
ATOM 802 N N . LEU A 1 107 ? -8.594 2.238 -5.496 1 98.38 107 LEU A N 1
ATOM 803 C CA . LEU A 1 107 ? -9.062 1.972 -6.852 1 98.38 107 LEU A CA 1
ATOM 804 C C . LEU A 1 107 ? -8.156 2.635 -7.879 1 98.38 107 LEU A C 1
ATOM 806 O O . LEU A 1 107 ? -7.914 2.076 -8.953 1 98.38 107 LEU A O 1
ATOM 810 N N . LEU A 1 108 ? -7.762 3.838 -7.566 1 98.62 108 LEU A N 1
ATOM 811 C CA . LEU A 1 108 ? -6.836 4.551 -8.438 1 98.62 108 LEU A CA 1
ATOM 812 C C . LEU A 1 108 ? -5.566 3.736 -8.672 1 98.62 108 LEU A C 1
ATOM 814 O O . LEU A 1 108 ? -5.082 3.637 -9.797 1 98.62 108 LEU A O 1
ATOM 818 N N . ILE A 1 109 ? -4.98 3.098 -7.66 1 98.62 109 ILE A N 1
ATOM 819 C CA . ILE A 1 109 ? -3.766 2.295 -7.77 1 98.62 109 ILE A CA 1
ATOM 820 C C . ILE A 1 109 ? -4.043 1.055 -8.617 1 98.62 109 ILE A C 1
ATOM 822 O O . ILE A 1 109 ? -3.254 0.71 -9.5 1 98.62 109 ILE A O 1
ATOM 826 N N . LEU A 1 110 ? -5.215 0.425 -8.375 1 97.94 110 LEU A N 1
ATOM 827 C CA . LEU A 1 110 ? -5.57 -0.773 -9.133 1 97.94 110 LEU A CA 1
ATOM 828 C C . LEU A 1 110 ? -5.684 -0.466 -10.617 1 97.94 110 LEU A C 1
ATOM 830 O O . LEU A 1 110 ? -5.203 -1.233 -11.453 1 97.94 110 LEU A O 1
ATOM 834 N N . TYR A 1 111 ? -6.273 0.661 -10.906 1 96.75 111 TYR A N 1
ATOM 835 C CA . TYR A 1 111 ? -6.512 1.004 -12.297 1 96.75 111 TYR A CA 1
ATOM 836 C C . TYR A 1 111 ? -5.242 1.537 -12.961 1 96.75 111 TYR A C 1
ATOM 838 O O . TYR A 1 111 ? -4.902 1.139 -14.07 1 96.75 111 TYR A O 1
ATOM 846 N N . ALA A 1 112 ? -4.523 2.338 -12.281 1 97.81 112 ALA A N 1
ATOM 847 C CA . ALA A 1 112 ? -3.428 3.082 -12.906 1 97.81 112 ALA A CA 1
ATOM 848 C C . ALA A 1 112 ? -2.115 2.309 -12.805 1 97.81 112 ALA A C 1
ATOM 850 O O . ALA A 1 112 ? -1.242 2.443 -13.664 1 97.81 112 ALA A O 1
ATOM 851 N N . CYS A 1 113 ? -1.952 1.476 -11.773 1 98.31 113 CYS A N 1
ATOM 852 C CA . CYS A 1 113 ? -0.622 0.933 -11.523 1 98.31 113 CYS A CA 1
ATOM 853 C C . CYS A 1 113 ? -0.615 -0.584 -11.672 1 98.31 113 CYS A C 1
ATOM 855 O O . CYS A 1 113 ? 0.401 -1.169 -12.055 1 98.31 113 CYS A O 1
ATOM 857 N N . LEU A 1 114 ? -1.733 -1.256 -11.406 1 98.25 114 LEU A N 1
ATOM 858 C CA . LEU A 1 114 ? -1.774 -2.715 -11.422 1 98.25 114 LEU A CA 1
ATOM 859 C C . LEU A 1 114 ? -1.337 -3.262 -12.773 1 98.25 114 LEU A C 1
ATOM 861 O O . LEU A 1 114 ? -0.557 -4.215 -12.836 1 98.25 114 LEU A O 1
ATOM 865 N N . PRO A 1 115 ? -1.809 -2.674 -13.93 1 97.44 115 PRO A N 1
ATOM 866 C CA . PRO A 1 115 ? -1.373 -3.232 -15.211 1 97.44 115 PRO A CA 1
ATOM 867 C C . PRO A 1 115 ? 0.145 -3.205 -15.383 1 97.44 115 PRO A C 1
ATOM 869 O O . PRO A 1 115 ? 0.737 -4.188 -15.836 1 97.44 115 PRO A O 1
ATOM 872 N N . VAL A 1 116 ? 0.762 -2.137 -14.984 1 97.69 116 VAL A N 1
ATOM 873 C CA . VAL A 1 116 ? 2.211 -2.008 -15.117 1 97.69 116 VAL A CA 1
ATOM 874 C C . VAL A 1 116 ? 2.902 -2.934 -14.117 1 97.69 116 VAL A C 1
ATOM 876 O O . VAL A 1 116 ? 3.893 -3.588 -14.453 1 97.69 116 VAL A O 1
ATOM 879 N N . VAL A 1 117 ? 2.348 -3.025 -12.961 1 97.75 117 VAL A N 1
ATOM 880 C CA . VAL A 1 117 ? 2.91 -3.873 -11.914 1 97.75 117 VAL A CA 1
ATOM 881 C C . VAL A 1 117 ? 2.801 -5.34 -12.32 1 97.75 117 VAL A C 1
ATOM 883 O O . VAL A 1 117 ? 3.707 -6.133 -12.062 1 97.75 117 VAL A O 1
ATOM 886 N N . TYR A 1 118 ? 1.689 -5.648 -12.93 1 97.25 118 TYR A N 1
ATOM 887 C CA . TYR A 1 118 ? 1.515 -7.004 -13.445 1 97.25 118 TYR A CA 1
ATOM 888 C C . TYR A 1 118 ? 2.617 -7.355 -14.438 1 97.25 118 TYR A C 1
ATOM 890 O O . TYR A 1 118 ? 3.219 -8.43 -14.352 1 97.25 118 TYR A O 1
ATOM 898 N N . PHE A 1 119 ? 2.902 -6.426 -15.32 1 95.31 119 PHE A N 1
ATOM 899 C CA . PHE A 1 119 ? 3.957 -6.645 -16.297 1 95.31 119 PHE A CA 1
ATOM 900 C C . PHE A 1 119 ? 5.32 -6.715 -15.625 1 95.31 119 PHE A C 1
ATOM 902 O O . PHE A 1 119 ? 6.164 -7.531 -16 1 95.31 119 PHE A O 1
ATOM 909 N N . MET A 1 120 ? 5.531 -5.902 -14.648 1 95.12 120 MET A N 1
ATOM 910 C CA . MET A 1 120 ? 6.77 -5.941 -13.883 1 95.12 120 MET A CA 1
ATOM 911 C C . MET A 1 120 ? 6.941 -7.285 -13.188 1 95.12 120 MET A C 1
ATOM 913 O O . MET A 1 120 ? 8.047 -7.82 -13.117 1 95.12 120 MET A O 1
ATOM 917 N N . GLY A 1 121 ? 5.809 -7.746 -12.656 1 94.12 121 GLY A N 1
ATOM 918 C CA . GLY A 1 121 ? 5.832 -9.047 -12.016 1 94.12 121 GLY A CA 1
ATOM 919 C C . GLY A 1 121 ? 6.184 -10.18 -12.961 1 94.12 121 GLY A C 1
ATOM 920 O O . GLY A 1 121 ? 6.926 -11.094 -12.594 1 94.12 121 GLY A O 1
ATOM 921 N N . LYS A 1 122 ? 5.715 -10.109 -14.164 1 91.5 122 LYS A N 1
ATOM 922 C CA . LYS A 1 122 ? 6.047 -11.109 -15.18 1 91.5 122 LYS A CA 1
ATOM 923 C C . LYS A 1 122 ? 7.531 -11.062 -15.531 1 91.5 122 LYS A C 1
ATOM 925 O O . LYS A 1 122 ? 8.164 -12.102 -15.703 1 91.5 122 LYS A O 1
ATOM 930 N N . LEU A 1 123 ? 8.023 -9.852 -15.57 1 88.56 123 LEU A N 1
ATOM 931 C CA . LEU A 1 123 ? 9.438 -9.672 -15.883 1 88.56 123 LEU A CA 1
ATOM 932 C C . LEU A 1 123 ? 10.312 -10.188 -14.742 1 88.56 123 LEU A C 1
ATOM 934 O O . LEU A 1 123 ? 11.312 -10.867 -14.977 1 88.56 123 LEU A O 1
ATOM 938 N N . ALA A 1 124 ? 9.961 -9.93 -13.547 1 85.56 124 ALA A N 1
ATOM 939 C CA . ALA A 1 124 ? 10.703 -10.359 -12.359 1 85.56 124 ALA A CA 1
ATOM 940 C C . ALA A 1 124 ? 10.68 -11.883 -12.227 1 85.56 124 ALA A C 1
ATOM 942 O O . ALA A 1 124 ? 11.641 -12.484 -11.734 1 85.56 124 ALA A O 1
ATOM 943 N N . ALA A 1 125 ? 9.625 -12.469 -12.664 1 80.56 125 ALA A N 1
ATOM 944 C CA . ALA A 1 125 ? 9.453 -13.914 -12.555 1 80.56 125 ALA A CA 1
ATOM 945 C C . ALA A 1 125 ? 10.391 -14.648 -13.508 1 80.56 125 ALA A C 1
ATOM 947 O O . ALA A 1 125 ? 10.625 -15.852 -13.352 1 80.56 125 ALA A O 1
ATOM 948 N N . LYS A 1 126 ? 11.023 -14.039 -14.406 1 77.25 126 LYS A N 1
ATOM 949 C CA . LYS A 1 126 ? 11.922 -14.656 -15.383 1 77.25 126 LYS A CA 1
ATOM 950 C C . LYS A 1 126 ? 13.375 -14.578 -14.922 1 77.25 126 LYS A C 1
ATOM 952 O O . LYS A 1 126 ? 14.25 -15.211 -15.516 1 77.25 126 LYS A O 1
ATOM 957 N N . ILE A 1 127 ? 13.547 -13.781 -13.844 1 67.88 127 ILE A N 1
ATOM 958 C CA . ILE A 1 127 ? 14.906 -13.656 -13.336 1 67.88 127 ILE A CA 1
ATOM 959 C C . ILE A 1 127 ? 15.141 -14.688 -12.234 1 67.88 127 ILE A C 1
ATOM 961 O O . ILE A 1 127 ? 16.203 -15.305 -12.172 1 67.88 127 ILE A O 1
ATOM 965 N N . MET B 1 1 ? 17.75 15.133 15.281 1 76.81 1 MET B N 1
ATOM 966 C CA . MET B 1 1 ? 17.453 13.875 14.594 1 76.81 1 MET B CA 1
ATOM 967 C C . MET B 1 1 ? 17.016 14.133 13.156 1 76.81 1 MET B C 1
ATOM 969 O O . MET B 1 1 ? 16.797 15.289 12.766 1 76.81 1 MET B O 1
ATOM 973 N N . ALA B 1 2 ? 17.031 13.234 12.297 1 84.38 2 ALA B N 1
ATOM 974 C CA . ALA B 1 2 ? 16.781 13.367 10.867 1 84.38 2 ALA B CA 1
ATOM 975 C C . ALA B 1 2 ? 15.484 14.141 10.609 1 84.38 2 ALA B C 1
ATOM 977 O O . ALA B 1 2 ? 15.445 15.016 9.742 1 84.38 2 ALA B O 1
ATOM 978 N N . PHE B 1 3 ? 14.414 13.977 11.328 1 90.19 3 PHE B N 1
ATOM 979 C CA . PHE B 1 3 ? 13.125 14.633 11.156 1 90.19 3 PHE B CA 1
ATOM 980 C C . PHE B 1 3 ? 13.25 16.141 11.383 1 90.19 3 PHE B C 1
ATOM 982 O O . PHE B 1 3 ? 12.695 16.938 10.625 1 90.19 3 PHE B O 1
ATOM 989 N N . GLU B 1 4 ? 13.977 16.562 12.445 1 90.19 4 GLU B N 1
ATOM 990 C CA . GLU B 1 4 ? 14.102 17.984 12.789 1 90.19 4 GLU B CA 1
ATOM 991 C C . GLU B 1 4 ? 14.812 18.75 11.68 1 90.19 4 GLU B C 1
ATOM 993 O O . GLU B 1 4 ? 14.492 19.922 11.422 1 90.19 4 GLU B O 1
ATOM 998 N N . HIS B 1 5 ? 15.711 18.094 10.984 1 91.12 5 HIS B N 1
ATOM 999 C CA . HIS B 1 5 ? 16.453 18.75 9.914 1 91.12 5 HIS B CA 1
ATOM 1000 C C . HIS B 1 5 ? 15.641 18.812 8.625 1 91.12 5 HIS B C 1
ATOM 1002 O O . HIS B 1 5 ? 15.797 19.734 7.828 1 91.12 5 HIS B O 1
ATOM 1008 N N . LEU B 1 6 ? 14.734 17.844 8.414 1 94.19 6 LEU B N 1
ATOM 1009 C CA . LEU B 1 6 ? 14.008 17.734 7.148 1 94.19 6 LEU B CA 1
ATOM 1010 C C . LEU B 1 6 ? 12.641 18.406 7.254 1 94.19 6 LEU B C 1
ATOM 1012 O O . LEU B 1 6 ? 12.062 18.797 6.238 1 94.19 6 LEU B O 1
ATOM 1016 N N . ALA B 1 7 ? 12.195 18.562 8.5 1 94.12 7 ALA B N 1
ATOM 1017 C CA . ALA B 1 7 ? 10.836 19.047 8.766 1 94.12 7 ALA B CA 1
ATOM 1018 C C . ALA B 1 7 ? 10.586 20.375 8.062 1 94.12 7 ALA B C 1
ATOM 1020 O O . ALA B 1 7 ? 9.555 20.562 7.414 1 94.12 7 ALA B O 1
ATOM 1021 N N . PRO B 1 8 ? 11.555 21.328 8.125 1 92.69 8 PRO B N 1
ATOM 1022 C CA . PRO B 1 8 ? 11.305 22.625 7.488 1 92.69 8 PRO B CA 1
ATOM 1023 C C . PRO B 1 8 ? 11.117 22.516 5.98 1 92.69 8 PRO B C 1
ATOM 1025 O O . PRO B 1 8 ? 10.523 23.391 5.359 1 92.69 8 PRO B O 1
ATOM 1028 N N . HIS B 1 9 ? 11.531 21.422 5.391 1 94.88 9 HIS B N 1
ATOM 1029 C CA . HIS B 1 9 ? 11.453 21.234 3.945 1 94.88 9 HIS B CA 1
ATOM 1030 C C . HIS B 1 9 ? 10.273 20.344 3.57 1 94.88 9 HIS B C 1
ATOM 1032 O O . HIS B 1 9 ? 10.016 20.109 2.387 1 94.88 9 HIS B O 1
ATOM 1038 N N . MET B 1 10 ? 9.516 19.797 4.5 1 97.5 10 MET B N 1
ATOM 1039 C CA . MET B 1 10 ? 8.398 18.891 4.262 1 97.5 10 MET B CA 1
ATOM 1040 C C . MET B 1 10 ? 7.066 19.594 4.484 1 97.5 10 MET B C 1
ATOM 1042 O O . MET B 1 10 ? 6.141 19 5.055 1 97.5 10 MET B O 1
ATOM 1046 N N . ASN B 1 11 ? 7.117 20.844 4.051 1 96.44 11 ASN B N 1
ATOM 1047 C CA . ASN B 1 11 ? 5.855 21.578 4.098 1 96.44 11 ASN B CA 1
ATOM 1048 C C . ASN B 1 11 ? 4.805 20.938 3.195 1 96.44 11 ASN B C 1
ATOM 1050 O O . ASN B 1 11 ? 4.953 20.938 1.973 1 96.44 11 ASN B O 1
ATOM 1054 N N . LEU B 1 12 ? 3.674 20.453 3.709 1 96.81 12 LEU B N 1
ATOM 1055 C CA . LEU B 1 12 ? 2.697 19.625 3.008 1 96.81 12 LEU B CA 1
ATOM 1056 C C . LEU B 1 12 ? 1.774 20.484 2.148 1 96.81 12 LEU B C 1
ATOM 1058 O O . LEU B 1 12 ? 0.917 19.969 1.436 1 96.81 12 LEU B O 1
ATOM 1062 N N . ASN B 1 13 ? 2.029 21.797 2.221 1 93.44 13 ASN B N 1
ATOM 1063 C CA . ASN B 1 13 ? 1.263 22.688 1.356 1 93.44 13 ASN B CA 1
ATOM 1064 C C . ASN B 1 13 ? 1.902 22.812 -0.023 1 93.44 13 ASN B C 1
ATOM 1066 O O . ASN B 1 13 ? 1.293 23.359 -0.945 1 93.44 13 ASN B O 1
ATOM 1070 N N . THR B 1 14 ? 3.076 22.312 -0.144 1 94 14 THR B N 1
ATOM 1071 C CA . THR B 1 14 ? 3.777 22.375 -1.422 1 94 14 THR B CA 1
ATOM 1072 C C . THR B 1 14 ? 3.996 20.984 -1.988 1 94 14 THR B C 1
ATOM 1074 O O . THR B 1 14 ? 4.102 20 -1.235 1 94 14 THR B O 1
ATOM 1077 N N . ILE B 1 15 ? 4.117 20.891 -3.25 1 94 15 ILE B N 1
ATOM 1078 C CA . ILE B 1 15 ? 4.328 19.625 -3.924 1 94 15 ILE B CA 1
ATOM 1079 C C . ILE B 1 15 ? 5.703 19.062 -3.553 1 94 15 I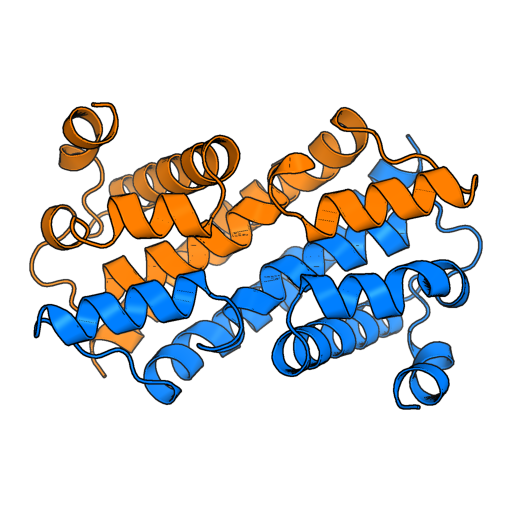LE B C 1
ATOM 1081 O O . ILE B 1 15 ? 5.848 17.859 -3.322 1 94 15 ILE B O 1
ATOM 1085 N N . GLU B 1 16 ? 6.648 19.922 -3.496 1 95.69 16 GLU B N 1
ATOM 1086 C CA . GLU B 1 16 ? 7.996 19.5 -3.127 1 95.69 16 GLU B CA 1
ATOM 1087 C C . GLU B 1 16 ? 8.031 18.938 -1.708 1 95.69 16 GLU B C 1
ATOM 1089 O O . GLU B 1 16 ? 8.703 17.938 -1.446 1 95.69 16 GLU B O 1
ATOM 1094 N N . GLY B 1 17 ? 7.328 19.562 -0.809 1 97.31 17 GLY B N 1
ATOM 1095 C CA . GLY B 1 17 ? 7.258 19.094 0.566 1 97.31 17 GLY B CA 1
ATOM 1096 C C . GLY B 1 17 ? 6.582 17.75 0.702 1 97.31 17 GLY B C 1
ATOM 1097 O O . GLY B 1 17 ? 7.031 16.891 1.474 1 97.31 17 GLY B O 1
ATOM 1098 N N . VAL B 1 18 ? 5.504 17.547 -0.072 1 97.81 18 VAL B N 1
ATOM 1099 C CA . VAL B 1 18 ? 4.773 16.281 -0.052 1 97.81 18 VAL B CA 1
ATOM 1100 C C . VAL B 1 18 ? 5.668 15.156 -0.573 1 97.81 18 VAL B C 1
ATOM 1102 O O . VAL B 1 18 ? 5.68 14.055 -0.02 1 97.81 18 VAL B O 1
ATOM 1105 N N . LEU B 1 19 ? 6.441 15.484 -1.598 1 98 19 LEU B N 1
ATOM 1106 C CA . LEU B 1 19 ? 7.34 14.484 -2.17 1 98 19 LEU B CA 1
ATOM 1107 C C . LEU B 1 19 ? 8.445 14.125 -1.185 1 98 19 LEU B C 1
ATOM 1109 O O . LEU B 1 19 ? 8.75 12.945 -0.999 1 98 19 LEU B O 1
ATOM 1113 N N . LEU B 1 20 ? 9.031 15.133 -0.603 1 97.94 20 LEU B N 1
ATOM 1114 C CA . LEU B 1 20 ? 10.078 14.883 0.374 1 97.94 20 LEU B CA 1
ATOM 1115 C C . LEU B 1 20 ? 9.539 14.117 1.577 1 97.94 20 LEU B C 1
ATOM 1117 O O . LEU B 1 20 ? 10.195 13.211 2.094 1 97.94 20 LEU B O 1
ATOM 1121 N N . PHE B 1 21 ? 8.383 14.539 2.01 1 98.5 21 PHE B N 1
ATOM 1122 C CA . PHE B 1 21 ? 7.715 13.844 3.104 1 98.5 21 PHE B CA 1
ATOM 1123 C C . PHE B 1 21 ? 7.477 12.383 2.752 1 98.5 21 PHE B C 1
ATOM 1125 O O . PHE B 1 21 ? 7.715 11.492 3.574 1 98.5 21 PHE B O 1
ATOM 1132 N N . SER B 1 22 ? 7.016 12.117 1.534 1 98.75 22 SER B N 1
ATOM 1133 C CA . SER B 1 22 ? 6.738 10.758 1.075 1 98.75 22 SER B CA 1
ATOM 1134 C C . SER B 1 22 ? 8 9.898 1.082 1 98.75 22 SER B C 1
ATOM 1136 O O . SER B 1 22 ? 7.984 8.766 1.554 1 98.75 22 SER B O 1
ATOM 1138 N N . VAL B 1 23 ? 9.078 10.438 0.562 1 98.38 23 VAL B N 1
ATOM 1139 C CA . VAL B 1 23 ? 10.344 9.719 0.532 1 98.38 23 VAL B CA 1
ATOM 1140 C C . VAL B 1 23 ? 10.812 9.43 1.958 1 98.38 23 VAL B C 1
ATOM 1142 O O . VAL B 1 23 ? 11.258 8.32 2.262 1 98.38 23 VAL B O 1
ATOM 1145 N N . PHE B 1 24 ? 10.664 10.406 2.801 1 98.5 24 PHE B N 1
ATOM 1146 C CA . PHE B 1 24 ? 11.039 10.273 4.203 1 98.5 24 PHE B CA 1
ATOM 1147 C C . PHE B 1 24 ? 10.258 9.148 4.867 1 98.5 24 PHE B C 1
ATOM 1149 O O . PHE B 1 24 ? 10.828 8.305 5.559 1 98.5 24 PHE B O 1
ATOM 1156 N N . VAL B 1 25 ? 8.961 9.133 4.688 1 98.62 25 VAL B N 1
ATOM 1157 C CA . VAL B 1 25 ? 8.094 8.141 5.312 1 98.62 25 VAL B CA 1
ATOM 1158 C C . VAL B 1 25 ? 8.398 6.754 4.75 1 98.62 25 VAL B C 1
ATOM 1160 O O . VAL B 1 25 ? 8.438 5.77 5.492 1 98.62 25 VAL B O 1
ATOM 1163 N N . ILE B 1 26 ? 8.656 6.648 3.422 1 98.75 26 ILE B N 1
ATOM 1164 C CA . ILE B 1 26 ? 8.93 5.363 2.785 1 98.75 26 ILE B CA 1
ATOM 1165 C C . ILE B 1 26 ? 10.234 4.785 3.326 1 98.75 26 ILE B C 1
ATOM 1167 O O . ILE B 1 26 ? 10.273 3.629 3.752 1 98.75 26 ILE B O 1
ATOM 1171 N N . ILE B 1 27 ? 11.25 5.594 3.363 1 98.5 27 ILE B N 1
ATOM 1172 C CA . ILE B 1 27 ? 12.547 5.137 3.859 1 98.5 27 ILE B CA 1
ATOM 1173 C C . ILE B 1 27 ? 12.445 4.809 5.348 1 98.5 27 ILE B C 1
ATOM 1175 O O . ILE B 1 27 ? 12.906 3.758 5.793 1 98.5 27 ILE B O 1
ATOM 1179 N N . GLY B 1 28 ? 11.875 5.68 6.129 1 98.31 28 GLY B N 1
ATOM 1180 C CA . GLY B 1 28 ? 11.695 5.453 7.551 1 98.31 28 GLY B CA 1
ATOM 1181 C C . GLY B 1 28 ? 10.898 4.195 7.859 1 98.31 28 GLY B C 1
ATOM 1182 O O . GLY B 1 28 ? 11.227 3.467 8.805 1 98.31 28 GLY B O 1
ATOM 1183 N N . SER B 1 29 ? 9.82 3.895 7.109 1 98.5 29 SER B N 1
ATOM 1184 C CA . SER B 1 29 ? 8.992 2.709 7.309 1 98.5 29 SER B CA 1
ATOM 1185 C C . SER B 1 29 ? 9.773 1.433 7.031 1 98.5 29 SER B C 1
ATOM 1187 O O . SER B 1 29 ? 9.5 0.386 7.621 1 98.5 29 SER B O 1
ATOM 1189 N N . ASN B 1 30 ? 10.781 1.533 6.129 1 98.31 30 ASN B N 1
ATOM 1190 C CA . ASN B 1 30 ? 11.586 0.355 5.832 1 98.31 30 ASN B CA 1
ATOM 1191 C C . ASN B 1 30 ? 12.711 0.175 6.848 1 98.31 30 ASN B C 1
ATOM 1193 O O . ASN B 1 30 ? 13.312 -0.899 6.934 1 98.31 30 ASN B O 1
ATOM 1197 N N . ILE B 1 31 ? 12.938 1.193 7.645 1 97.5 31 ILE B N 1
ATOM 1198 C CA . ILE B 1 31 ? 13.93 1.101 8.711 1 97.5 31 ILE B CA 1
ATOM 1199 C C . ILE B 1 31 ? 13.258 0.671 10.008 1 97.5 31 ILE B C 1
ATOM 1201 O O . ILE B 1 31 ? 13.75 -0.222 10.703 1 97.5 31 ILE B O 1
ATOM 1205 N N . PHE B 1 32 ? 12.086 1.225 10.336 1 96.44 32 PHE B N 1
ATOM 1206 C CA . PHE B 1 32 ? 11.453 1.023 11.633 1 96.44 32 PHE B CA 1
ATOM 1207 C C . PHE B 1 32 ? 10.18 0.2 11.492 1 96.44 32 PHE B C 1
ATOM 1209 O O . PHE B 1 32 ? 9.555 -0.167 12.492 1 96.44 32 PHE B O 1
ATOM 1216 N N . SER B 1 33 ? 9.664 0.007 10.219 1 95.81 33 SER B N 1
ATOM 1217 C CA . SER B 1 33 ? 8.367 -0.565 9.883 1 95.81 33 SER B CA 1
ATOM 1218 C C . SER B 1 33 ? 7.277 0.503 9.867 1 95.81 33 SER B C 1
ATOM 1220 O O . SER B 1 33 ? 7.492 1.624 10.336 1 95.81 33 SER B O 1
ATOM 1222 N N . ASN B 1 34 ? 6.129 0.224 9.32 1 96.06 34 ASN B N 1
ATOM 1223 C CA . ASN B 1 34 ? 5.086 1.216 9.078 1 96.06 34 ASN B CA 1
ATOM 1224 C C . ASN B 1 34 ? 4.496 1.735 10.383 1 96.06 34 ASN B C 1
ATOM 1226 O O . ASN B 1 34 ? 4.473 2.945 10.625 1 96.06 34 ASN B O 1
ATOM 1230 N N . VAL B 1 35 ? 4.133 0.804 11.352 1 96.31 35 VAL B N 1
ATOM 1231 C CA . VAL B 1 35 ? 3.41 1.177 12.562 1 96.31 35 VAL B CA 1
ATOM 1232 C C . VAL B 1 35 ? 4.32 1.993 13.477 1 96.31 35 VAL B C 1
ATOM 1234 O O . VAL B 1 35 ? 3.992 3.125 13.844 1 96.31 35 VAL B O 1
ATOM 1237 N N . PRO B 1 36 ? 5.5 1.522 13.789 1 97.62 36 PRO B N 1
ATOM 1238 C CA . PRO B 1 36 ? 6.398 2.316 14.633 1 97.62 36 PRO B CA 1
ATOM 1239 C C . PRO B 1 36 ? 6.75 3.668 14.016 1 97.62 36 PRO B C 1
ATOM 1241 O O . PRO B 1 36 ? 6.84 4.672 14.727 1 97.62 36 PRO B O 1
ATOM 1244 N N . LEU B 1 37 ? 6.961 3.777 12.703 1 98.12 37 LEU B N 1
ATOM 1245 C CA . LEU B 1 37 ? 7.27 5.055 12.07 1 98.12 37 LEU B CA 1
ATOM 1246 C C . LEU B 1 37 ? 6.105 6.031 12.219 1 98.12 37 LEU B C 1
ATOM 1248 O O . LEU B 1 37 ? 6.316 7.215 12.492 1 98.12 37 LEU B O 1
ATOM 1252 N N . VAL B 1 38 ? 4.875 5.551 12.008 1 98.25 38 VAL B N 1
ATOM 1253 C CA . VAL B 1 38 ? 3.684 6.387 12.125 1 98.25 38 VAL B CA 1
ATOM 1254 C C . VAL B 1 38 ? 3.562 6.914 13.555 1 98.25 38 VAL B C 1
ATOM 1256 O O . VAL B 1 38 ? 3.277 8.094 13.766 1 98.25 38 VAL B O 1
ATOM 1259 N N . ILE B 1 39 ? 3.85 6.066 14.547 1 97.56 39 ILE B N 1
ATOM 1260 C CA . ILE B 1 39 ? 3.797 6.48 15.945 1 97.56 39 ILE B CA 1
ATOM 1261 C C . ILE B 1 39 ? 4.809 7.598 16.188 1 97.56 39 ILE B C 1
ATOM 1263 O O . ILE B 1 39 ? 4.504 8.578 16.875 1 97.56 39 ILE B O 1
ATOM 1267 N N . LEU B 1 40 ? 5.938 7.512 15.562 1 96 40 LEU B N 1
ATOM 1268 C CA . LEU B 1 40 ? 7.031 8.453 15.781 1 96 40 LEU B CA 1
ATOM 1269 C C . LEU B 1 40 ? 6.703 9.812 15.18 1 96 40 LEU B C 1
ATOM 1271 O O . LEU B 1 40 ? 7.117 10.852 15.703 1 96 40 LEU B O 1
ATOM 1275 N N . ILE B 1 41 ? 5.887 9.836 14.086 1 95.62 41 ILE B N 1
ATOM 1276 C CA . ILE B 1 41 ? 5.785 11.039 13.273 1 95.62 41 ILE B CA 1
ATOM 1277 C C . ILE B 1 41 ? 4.41 11.68 13.469 1 95.62 41 ILE B C 1
ATOM 1279 O O . ILE B 1 41 ? 4.246 12.891 13.266 1 95.62 41 ILE B O 1
ATOM 1283 N N . VAL B 1 42 ? 3.438 10.922 13.844 1 96.06 42 VAL B N 1
ATOM 1284 C CA . VAL B 1 42 ? 2.045 11.352 13.766 1 96.06 42 VAL B CA 1
ATOM 1285 C C . VAL B 1 42 ? 1.827 12.57 14.656 1 96.06 42 VAL B C 1
ATOM 1287 O O . VAL B 1 42 ? 1.062 13.469 14.312 1 96.06 42 VAL B O 1
ATOM 1290 N N . GLY B 1 43 ? 2.445 12.727 15.789 1 93.56 43 GLY B N 1
ATOM 1291 C CA . GLY B 1 43 ? 2.295 13.852 16.703 1 93.56 43 GLY B CA 1
ATOM 1292 C C . GLY B 1 43 ? 2.957 15.117 16.188 1 93.56 43 GLY B C 1
ATOM 1293 O O . GLY B 1 43 ? 2.73 16.203 16.734 1 93.56 43 GLY B O 1
ATOM 1294 N N . ARG B 1 44 ? 3.736 14.961 15.094 1 93.19 44 ARG B N 1
ATOM 1295 C CA . ARG B 1 44 ? 4.512 16.094 14.594 1 93.19 44 ARG B CA 1
ATOM 1296 C C . ARG B 1 44 ? 3.98 16.562 13.242 1 93.19 44 ARG B C 1
ATOM 1298 O O . ARG B 1 44 ? 4.574 17.438 12.609 1 93.19 44 ARG B O 1
ATOM 1305 N N . ILE B 1 45 ? 2.891 16.016 12.758 1 93.81 45 ILE B N 1
ATOM 1306 C CA . ILE B 1 45 ? 2.32 16.328 11.453 1 93.81 45 ILE B CA 1
ATOM 1307 C C . ILE B 1 45 ? 1.938 17.812 11.398 1 93.81 45 ILE B C 1
ATOM 1309 O O . ILE B 1 45 ? 2.078 18.453 10.352 1 93.81 45 ILE B O 1
ATOM 1313 N N . SER B 1 46 ? 1.474 18.312 12.539 1 89.69 46 SER B N 1
ATOM 1314 C CA . SER B 1 46 ? 1.046 19.719 12.594 1 89.69 46 SER B CA 1
ATOM 1315 C C . SER B 1 46 ? 2.219 20.656 12.359 1 89.69 46 SER B C 1
ATOM 1317 O O . SER B 1 46 ? 2.021 21.828 12.008 1 89.69 46 SER B O 1
ATOM 1319 N N . ASP B 1 47 ? 3.414 20.188 12.547 1 92.12 47 ASP B N 1
ATOM 1320 C CA . ASP B 1 47 ? 4.609 20.984 12.281 1 92.12 47 ASP B CA 1
ATOM 1321 C C . ASP B 1 47 ? 4.848 21.125 10.781 1 92.12 47 ASP B C 1
ATOM 1323 O O . ASP B 1 47 ? 5.613 22 10.344 1 92.12 47 ASP B O 1
ATOM 1327 N N . LEU B 1 48 ? 4.246 20.266 9.953 1 94.69 48 LEU B N 1
ATOM 1328 C CA . LEU B 1 48 ? 4.578 20.188 8.539 1 94.69 48 LEU B CA 1
ATOM 1329 C C . LEU B 1 48 ? 3.58 20.969 7.691 1 94.69 48 LEU B C 1
ATOM 1331 O O . LEU B 1 48 ? 3.758 21.109 6.48 1 94.69 48 LEU B O 1
ATOM 1335 N N . CYS B 1 49 ? 2.561 21.359 8.25 1 85.81 49 CYS B N 1
ATOM 1336 C CA . CYS B 1 49 ? 1.596 22.156 7.48 1 85.81 49 CYS B CA 1
ATOM 1337 C C . CYS B 1 49 ? 0.76 23.031 8.398 1 85.81 49 CYS B C 1
ATOM 1339 O O . CYS B 1 49 ? 0.279 22.578 9.438 1 85.81 49 CYS B O 1
ATOM 1341 N N . ASP B 1 50 ? 0.584 24.234 8.016 1 80.38 50 ASP B N 1
ATOM 1342 C CA . ASP B 1 50 ? -0.277 25.188 8.727 1 80.38 50 ASP B CA 1
ATOM 1343 C C . ASP B 1 50 ? -1.735 25.016 8.305 1 80.38 50 ASP B C 1
ATOM 1345 O O . ASP B 1 50 ? -2.066 25.141 7.121 1 80.38 50 ASP B O 1
ATOM 1349 N N . ASP B 1 51 ? -2.643 24.562 9.219 1 81.62 51 ASP B N 1
ATOM 1350 C CA . ASP B 1 51 ? -4.086 24.516 9 1 81.62 51 ASP B CA 1
ATOM 1351 C C . ASP B 1 51 ? -4.438 23.484 7.93 1 81.62 51 ASP B C 1
ATOM 1353 O O . ASP B 1 51 ? -5.203 23.781 7.008 1 81.62 51 ASP B O 1
ATOM 1357 N N . CYS B 1 52 ? -3.818 22.391 7.918 1 83.44 52 CYS B N 1
ATOM 1358 C CA . CYS B 1 52 ? -4.066 21.406 6.863 1 83.44 52 CYS B CA 1
ATOM 1359 C C . CYS B 1 52 ? -5.074 20.359 7.316 1 83.44 52 CYS B C 1
ATOM 1361 O O . CYS B 1 52 ? -5.438 19.469 6.547 1 83.44 52 CYS B O 1
ATOM 1363 N N . GLY B 1 53 ? -5.645 20.516 8.594 1 89.38 53 GLY B N 1
ATOM 1364 C CA . GLY B 1 53 ? -6.633 19.562 9.047 1 89.38 53 GLY B CA 1
ATOM 1365 C C . GLY B 1 53 ? -6.125 18.125 9.016 1 89.38 53 GLY B C 1
ATOM 1366 O O . GLY B 1 53 ? -5.043 17.828 9.523 1 89.38 53 GLY B O 1
ATOM 1367 N N . PRO B 1 54 ? -6.926 17.266 8.445 1 93.56 54 PRO B N 1
ATOM 1368 C CA . PRO B 1 54 ? -6.559 15.844 8.469 1 93.56 54 PRO B CA 1
ATOM 1369 C C . PRO B 1 54 ? -5.594 15.469 7.344 1 93.56 54 PRO B C 1
ATOM 1371 O O . PRO B 1 54 ? -5.172 14.312 7.246 1 93.56 54 PRO B O 1
ATOM 1374 N N . LEU B 1 55 ? -5.207 16.375 6.477 1 94.75 55 LEU B N 1
ATOM 1375 C CA . LEU B 1 55 ? -4.422 16.078 5.281 1 94.75 55 LEU B CA 1
ATOM 1376 C C . LEU B 1 55 ? -3.129 15.359 5.648 1 94.75 55 LEU B C 1
ATOM 1378 O O . LEU B 1 55 ? -2.803 14.328 5.059 1 94.75 55 LEU B O 1
ATOM 1382 N N . GLY B 1 56 ? -2.404 15.938 6.594 1 95.44 56 GLY B N 1
ATOM 1383 C CA . GLY B 1 56 ? -1.129 15.344 6.973 1 95.44 56 GLY B CA 1
ATOM 1384 C C . GLY B 1 56 ? -1.258 13.922 7.488 1 95.44 56 GLY B C 1
ATOM 1385 O O . GLY B 1 56 ? -0.453 13.055 7.145 1 95.44 56 GLY B O 1
ATOM 1386 N N . GLY B 1 57 ? -2.283 13.711 8.336 1 95.62 57 GLY B N 1
ATOM 1387 C CA . GLY B 1 57 ? -2.531 12.375 8.852 1 95.62 57 GLY B CA 1
ATOM 1388 C C . GLY B 1 57 ? -2.932 11.391 7.77 1 95.62 57 GLY B C 1
ATOM 1389 O O . GLY B 1 57 ? -2.471 10.242 7.766 1 95.62 57 GLY B O 1
ATOM 1390 N N . LEU B 1 58 ? -3.777 11.836 6.836 1 96.81 58 LEU B N 1
ATOM 1391 C CA . LEU B 1 58 ? -4.215 10.984 5.734 1 96.81 58 LEU B CA 1
ATOM 1392 C C . LEU B 1 58 ? -3.037 10.586 4.855 1 96.81 58 LEU B C 1
ATOM 1394 O O . LEU B 1 58 ? -2.902 9.414 4.484 1 96.81 58 LEU B O 1
ATOM 1398 N N . LEU B 1 59 ? -2.168 11.508 4.59 1 97.81 59 LEU B N 1
ATOM 1399 C CA . LEU B 1 59 ? -1.004 11.227 3.754 1 97.81 59 LEU B CA 1
ATOM 1400 C C . LEU B 1 59 ? -0.024 10.312 4.477 1 97.81 59 LEU B C 1
ATOM 1402 O O . LEU B 1 59 ? 0.538 9.398 3.873 1 97.81 59 LEU B O 1
ATOM 1406 N N . LEU B 1 60 ? 0.17 10.57 5.73 1 97.94 60 LEU B N 1
ATOM 1407 C CA . LEU B 1 60 ? 1.06 9.719 6.516 1 97.94 60 LEU B CA 1
ATOM 1408 C C . LEU B 1 60 ? 0.583 8.273 6.504 1 97.94 60 LEU B C 1
ATOM 1410 O O . LEU B 1 60 ? 1.371 7.355 6.262 1 97.94 60 LEU B O 1
ATOM 1414 N N . ALA B 1 61 ? -0.69 8.07 6.797 1 98.12 61 ALA B N 1
ATOM 1415 C CA . ALA B 1 61 ? -1.271 6.727 6.797 1 98.12 61 ALA B CA 1
ATOM 1416 C C . ALA B 1 61 ? -1.127 6.066 5.43 1 98.12 61 ALA B C 1
ATOM 1418 O O . ALA B 1 61 ? -0.643 4.934 5.328 1 98.12 61 ALA B O 1
ATOM 1419 N N . TRP B 1 62 ? -1.458 6.777 4.414 1 98.56 62 TRP B N 1
ATOM 1420 C CA . TRP B 1 62 ? -1.475 6.254 3.053 1 98.56 62 TRP B CA 1
ATOM 1421 C C . TRP B 1 62 ? -0.066 5.895 2.592 1 98.56 62 TRP B C 1
ATOM 1423 O O . TRP B 1 62 ? 0.168 4.793 2.09 1 98.56 62 TRP B O 1
ATOM 1433 N N . ILE B 1 63 ? 0.88 6.746 2.787 1 98.69 63 ILE B N 1
ATOM 1434 C CA . ILE B 1 63 ? 2.246 6.566 2.312 1 98.69 63 ILE B CA 1
ATOM 1435 C C . ILE B 1 63 ? 2.93 5.461 3.115 1 98.69 63 ILE B C 1
ATOM 1437 O O . ILE B 1 63 ? 3.666 4.645 2.557 1 98.69 63 ILE B O 1
ATOM 1441 N N . SER B 1 64 ? 2.705 5.449 4.422 1 98.5 64 SER B N 1
ATOM 1442 C CA . SER B 1 64 ? 3.33 4.414 5.238 1 98.5 64 SER B CA 1
ATOM 1443 C C . SER B 1 64 ? 2.871 3.021 4.809 1 98.5 64 SER B C 1
ATOM 1445 O O . SER B 1 64 ? 3.645 2.062 4.863 1 98.5 64 SER B O 1
ATOM 1447 N N . THR B 1 65 ? 1.608 2.908 4.395 1 98.06 65 THR B N 1
ATOM 1448 C CA . THR B 1 65 ? 1.096 1.629 3.914 1 98.06 65 THR B CA 1
ATOM 1449 C C . THR B 1 65 ? 1.77 1.234 2.604 1 98.06 65 THR B C 1
ATOM 1451 O O . THR B 1 65 ? 2.285 0.121 2.475 1 98.06 65 THR B O 1
ATOM 1454 N N . ILE B 1 66 ? 1.879 2.1 1.642 1 98 66 ILE B N 1
ATOM 1455 C CA . ILE B 1 66 ? 2.473 1.788 0.346 1 98 66 ILE B CA 1
ATOM 1456 C C . ILE B 1 66 ? 3.953 1.457 0.522 1 98 66 ILE B C 1
ATOM 1458 O O . ILE B 1 66 ? 4.531 0.72 -0.28 1 98 66 ILE B O 1
ATOM 1462 N N . ALA B 1 67 ? 4.605 2.008 1.531 1 98.69 67 ALA B N 1
ATOM 1463 C CA . ALA B 1 67 ? 6.02 1.797 1.824 1 98.69 67 ALA B CA 1
ATOM 1464 C C . ALA B 1 67 ? 6.328 0.314 2.008 1 98.69 67 ALA B C 1
ATOM 1466 O O . ALA B 1 67 ? 7.461 -0.122 1.793 1 98.69 67 ALA B O 1
ATOM 1467 N N . GLY B 1 68 ? 5.332 -0.445 2.389 1 98.38 68 GLY B N 1
ATOM 1468 C CA . GLY B 1 68 ? 5.512 -1.871 2.611 1 98.38 68 GLY B CA 1
ATOM 1469 C C . GLY B 1 68 ? 5.949 -2.619 1.364 1 98.38 68 GLY B C 1
ATOM 1470 O O . GLY B 1 68 ? 6.551 -3.689 1.456 1 98.38 68 GLY B O 1
ATOM 1471 N N . ASN B 1 69 ? 5.699 -2.029 0.236 1 98.5 69 ASN B N 1
ATOM 1472 C CA . ASN B 1 69 ? 6.023 -2.689 -1.024 1 98.5 69 ASN B CA 1
ATOM 1473 C C . ASN B 1 69 ? 7.414 -2.309 -1.517 1 98.5 69 ASN B C 1
ATOM 1475 O O . ASN B 1 69 ? 7.902 -2.861 -2.504 1 98.5 69 ASN B O 1
ATOM 1479 N N . PHE B 1 70 ? 8.055 -1.44 -0.834 1 98.81 70 PHE B N 1
ATOM 1480 C CA . PHE B 1 70 ? 9.305 -0.867 -1.32 1 98.81 70 PHE B CA 1
ATOM 1481 C C . PHE B 1 70 ? 10.406 -1.921 -1.359 1 98.81 70 PHE B C 1
ATOM 1483 O O . PHE B 1 70 ? 11.117 -2.045 -2.357 1 98.81 70 PHE B O 1
ATOM 1490 N N . THR B 1 71 ? 10.586 -2.701 -0.306 1 98.5 71 THR B N 1
ATOM 1491 C CA . THR B 1 71 ? 11.531 -3.812 -0.228 1 98.5 71 THR B CA 1
ATOM 1492 C C . THR B 1 71 ? 10.852 -5.055 0.345 1 98.5 71 THR B C 1
ATOM 1494 O O . THR B 1 71 ? 9.719 -4.988 0.814 1 98.5 71 THR B O 1
ATOM 1497 N N . LEU B 1 72 ? 11.625 -6.125 0.258 1 97.88 72 LEU B N 1
ATOM 1498 C CA . LEU B 1 72 ? 11.109 -7.387 0.782 1 97.88 72 LEU B CA 1
ATOM 1499 C C . LEU B 1 72 ? 10.82 -7.277 2.275 1 97.88 72 LEU B C 1
ATOM 1501 O O . LEU B 1 72 ? 9.828 -7.82 2.762 1 97.88 72 LEU B O 1
ATOM 1505 N N . ILE B 1 73 ? 11.602 -6.531 3.033 1 97.81 73 ILE B N 1
ATOM 1506 C CA . ILE B 1 73 ? 11.469 -6.473 4.484 1 97.81 73 ILE B CA 1
ATOM 1507 C C . ILE B 1 73 ? 10.469 -5.383 4.867 1 97.81 73 ILE B C 1
ATOM 1509 O O . ILE B 1 73 ? 10.195 -5.176 6.051 1 97.81 73 ILE B O 1
ATOM 1513 N N . GLY B 1 74 ? 9.906 -4.727 3.896 1 98 74 GLY B N 1
ATOM 1514 C CA . GLY B 1 74 ? 9 -3.617 4.133 1 98 74 GLY B CA 1
ATOM 1515 C C . GLY B 1 74 ? 7.684 -4.047 4.754 1 98 74 GLY B C 1
ATOM 1516 O O . GLY B 1 74 ? 6.969 -3.229 5.332 1 98 74 GLY B O 1
ATOM 1517 N N . SER B 1 75 ? 7.355 -5.293 4.617 1 96.94 75 SER B N 1
ATOM 1518 C CA . SER B 1 75 ? 6.137 -5.797 5.234 1 96.94 75 SER B CA 1
ATOM 1519 C C . SER B 1 75 ? 6.27 -7.273 5.598 1 96.94 75 SER B C 1
ATOM 1521 O O . SER B 1 75 ? 6.969 -8.023 4.914 1 96.94 75 SER B O 1
ATOM 1523 N N . VAL B 1 76 ? 5.594 -7.656 6.602 1 96.62 76 VAL B N 1
ATOM 1524 C CA . VAL B 1 76 ? 5.582 -9.047 7.039 1 96.62 76 VAL B CA 1
ATOM 1525 C C . VAL B 1 76 ? 4.914 -9.914 5.977 1 96.62 76 VAL B C 1
ATOM 1527 O O . VAL B 1 76 ? 5.316 -11.062 5.762 1 96.62 76 VAL B O 1
ATOM 1530 N N . ALA B 1 77 ? 3.908 -9.398 5.266 1 96.88 77 ALA B N 1
ATOM 1531 C CA . ALA B 1 77 ? 3.23 -10.133 4.199 1 96.88 77 ALA B CA 1
ATOM 1532 C C . ALA B 1 77 ? 4.215 -10.555 3.113 1 96.88 77 ALA B C 1
ATOM 1534 O O . ALA B 1 77 ? 4.141 -11.672 2.602 1 96.88 77 ALA B O 1
ATOM 1535 N N . ASN B 1 78 ? 5.145 -9.672 2.736 1 97.88 78 ASN B N 1
ATOM 1536 C CA . ASN B 1 78 ? 6.168 -10 1.749 1 97.88 78 ASN B CA 1
ATOM 1537 C C . ASN B 1 78 ? 7.031 -11.172 2.203 1 97.88 78 ASN B C 1
ATOM 1539 O O . ASN B 1 78 ? 7.328 -12.078 1.415 1 97.88 78 ASN B O 1
ATOM 1543 N N . LEU B 1 79 ? 7.43 -11.164 3.439 1 97.75 79 LEU B N 1
ATOM 1544 C CA . LEU B 1 79 ? 8.305 -12.195 3.994 1 97.75 79 LEU B CA 1
ATOM 1545 C C . LEU B 1 79 ? 7.594 -13.547 4.027 1 97.75 79 LEU B C 1
ATOM 1547 O O . LEU B 1 79 ? 8.211 -14.578 3.768 1 97.75 79 LEU B O 1
ATOM 1551 N N . ILE B 1 80 ? 6.379 -13.523 4.344 1 97.62 80 ILE B N 1
ATOM 1552 C CA . ILE B 1 80 ? 5.598 -14.758 4.379 1 97.62 80 ILE B CA 1
ATOM 1553 C C . ILE B 1 80 ? 5.523 -15.359 2.98 1 97.62 80 ILE B C 1
ATOM 1555 O O . ILE B 1 80 ? 5.699 -16.562 2.811 1 97.62 80 ILE B O 1
ATOM 1559 N N . VAL B 1 81 ? 5.258 -14.539 2.018 1 97.06 81 VAL B N 1
ATOM 1560 C CA . VAL B 1 81 ? 5.18 -15.008 0.638 1 97.06 81 VAL B CA 1
ATOM 1561 C C . VAL B 1 81 ? 6.523 -15.609 0.221 1 97.06 81 VAL B C 1
ATOM 1563 O O . VAL B 1 81 ? 6.57 -16.672 -0.387 1 97.06 81 VAL B O 1
ATOM 1566 N N . ALA B 1 82 ? 7.609 -14.914 0.545 1 96.19 82 ALA B N 1
ATOM 1567 C CA . ALA B 1 82 ? 8.945 -15.391 0.189 1 96.19 82 ALA B CA 1
ATOM 1568 C C . ALA B 1 82 ? 9.266 -16.703 0.903 1 96.19 82 ALA B C 1
ATOM 1570 O O . ALA B 1 82 ? 9.836 -17.609 0.305 1 96.19 82 ALA B O 1
ATOM 1571 N N . GLU B 1 83 ? 8.922 -16.812 2.131 1 96.06 83 GLU B N 1
ATOM 1572 C CA . GLU B 1 83 ? 9.18 -18.016 2.912 1 96.06 83 GLU B CA 1
ATOM 1573 C C . GLU B 1 83 ? 8.398 -19.219 2.365 1 96.06 83 GLU B C 1
ATOM 1575 O O . GLU B 1 83 ? 8.922 -20.328 2.283 1 96.06 83 GLU B O 1
ATOM 1580 N N . LYS B 1 84 ? 7.184 -18.969 2.025 1 93.12 84 LYS B N 1
ATOM 1581 C CA . LYS B 1 84 ? 6.355 -20.031 1.478 1 93.12 84 LYS B CA 1
ATOM 1582 C C . LYS B 1 84 ? 6.895 -20.516 0.131 1 93.12 84 LYS B C 1
ATOM 1584 O O . LYS B 1 84 ? 6.902 -21.703 -0.152 1 93.12 84 LYS B O 1
ATOM 1589 N N . ALA B 1 85 ? 7.246 -19.609 -0.71 1 89.44 85 ALA B N 1
ATOM 1590 C CA . ALA B 1 85 ? 7.828 -19.953 -2.008 1 89.44 85 ALA B CA 1
ATOM 1591 C C . ALA B 1 85 ? 9.062 -20.828 -1.842 1 89.44 85 ALA B C 1
ATOM 1593 O O . ALA B 1 85 ? 9.242 -21.797 -2.588 1 89.44 85 ALA B O 1
ATOM 1594 N N . GLN B 1 86 ? 9.836 -20.484 -0.875 1 89.06 86 GLN B N 1
ATOM 1595 C CA . GLN B 1 86 ? 11.07 -21.219 -0.618 1 89.06 86 GLN B CA 1
ATOM 1596 C C . GLN B 1 86 ? 10.773 -22.594 -0.037 1 89.06 86 GLN B C 1
ATOM 1598 O O . GLN B 1 86 ? 11.391 -23.594 -0.43 1 89.06 86 GLN B O 1
ATOM 1603 N N . SER B 1 87 ? 9.891 -22.672 0.827 1 89.25 87 SER B N 1
ATOM 1604 C CA . SER B 1 87 ? 9.57 -23.906 1.526 1 89.25 87 SER B CA 1
ATOM 1605 C C . SER B 1 87 ? 8.922 -24.922 0.589 1 89.25 87 SER B C 1
ATOM 1607 O O . SER B 1 87 ? 9.094 -26.125 0.764 1 89.25 87 SER B O 1
ATOM 1609 N N . SER B 1 88 ? 8.227 -24.438 -0.425 1 83.12 88 SER B N 1
ATOM 1610 C CA . SER B 1 88 ? 7.559 -25.312 -1.373 1 83.12 88 SER B CA 1
ATOM 1611 C C . SER B 1 88 ? 8.508 -25.75 -2.486 1 83.12 88 SER B C 1
ATOM 1613 O O . SER B 1 88 ? 8.148 -26.594 -3.316 1 83.12 88 SER B O 1
ATOM 1615 N N . ALA B 1 89 ? 9.648 -25.172 -2.428 1 75.12 89 ALA B N 1
ATOM 1616 C CA . ALA B 1 89 ? 10.68 -25.5 -3.406 1 75.12 89 ALA B CA 1
ATOM 1617 C C . ALA B 1 89 ? 10.195 -25.219 -4.828 1 75.12 89 ALA B C 1
ATOM 1619 O O . ALA B 1 89 ? 10.555 -25.938 -5.762 1 75.12 89 ALA B O 1
ATOM 1620 N N . GLU B 1 90 ? 9.336 -24.328 -5.012 1 78.25 90 GLU B N 1
ATOM 1621 C CA . GLU B 1 90 ? 8.82 -23.984 -6.328 1 78.25 90 GLU B CA 1
ATOM 1622 C C . GLU B 1 90 ? 9.656 -22.891 -6.988 1 78.25 90 GLU B C 1
ATOM 1624 O O . GLU B 1 90 ? 10.203 -23.094 -8.078 1 78.25 90 GLU B O 1
ATOM 1629 N N . TYR B 1 91 ? 9.789 -21.859 -6.309 1 83.06 91 TYR B N 1
ATOM 1630 C CA . TYR B 1 91 ? 10.641 -20.734 -6.703 1 83.06 91 TYR B CA 1
ATOM 1631 C C . TYR B 1 91 ? 11.18 -20 -5.48 1 83.06 91 TYR B C 1
ATOM 1633 O O . TYR B 1 91 ? 10.797 -20.312 -4.348 1 83.06 91 TYR B O 1
ATOM 1641 N N . ARG B 1 92 ? 12.156 -19.219 -5.773 1 88.12 92 ARG B N 1
ATOM 1642 C CA . ARG B 1 92 ? 12.742 -18.391 -4.715 1 88.12 92 ARG B CA 1
ATOM 1643 C C . ARG B 1 92 ? 12.555 -16.906 -5.004 1 88.12 92 ARG B C 1
ATOM 1645 O O . ARG B 1 92 ? 12.734 -16.469 -6.137 1 88.12 92 ARG B O 1
ATOM 1652 N N . ILE B 1 93 ? 12.094 -16.234 -3.988 1 92.75 93 ILE B N 1
ATOM 1653 C CA . ILE B 1 93 ? 12.047 -14.781 -4.047 1 92.75 93 ILE B CA 1
ATOM 1654 C C . ILE B 1 93 ? 13.133 -14.195 -3.15 1 92.75 93 ILE B C 1
ATOM 1656 O O . ILE B 1 93 ? 12.961 -14.086 -1.936 1 92.75 93 ILE B O 1
ATOM 1660 N N . SER B 1 94 ? 14.18 -13.805 -3.738 1 92.38 94 SER B N 1
ATOM 1661 C CA . SER B 1 94 ? 15.281 -13.195 -3.008 1 92.38 94 SER B CA 1
ATOM 1662 C C . SER B 1 94 ? 15.008 -11.719 -2.734 1 92.38 94 SER B C 1
ATOM 1664 O O . SER B 1 94 ? 14.078 -11.141 -3.297 1 92.38 94 SER B O 1
ATOM 1666 N N . PHE B 1 95 ? 15.828 -11.125 -1.831 1 94.94 95 PHE B N 1
ATOM 1667 C CA . PHE B 1 95 ? 15.695 -9.703 -1.546 1 94.94 95 PHE B CA 1
ATOM 1668 C C . PHE B 1 95 ? 15.836 -8.883 -2.82 1 94.94 95 PHE B C 1
ATOM 1670 O O . PHE B 1 95 ? 15 -8.016 -3.105 1 94.94 95 PHE B O 1
ATOM 1677 N N . LEU B 1 96 ? 16.859 -9.156 -3.604 1 92.88 96 LEU B N 1
ATOM 1678 C CA . LEU B 1 96 ? 17.109 -8.398 -4.824 1 92.88 96 LEU B CA 1
ATOM 1679 C C . LEU B 1 96 ? 16 -8.641 -5.848 1 92.88 96 LEU B C 1
ATOM 1681 O O . LEU B 1 96 ? 15.609 -7.723 -6.578 1 92.88 96 LEU B O 1
ATOM 1685 N N . GLY B 1 97 ? 15.57 -9.938 -5.965 1 90.81 97 GLY B N 1
ATOM 1686 C CA . GLY B 1 97 ? 14.461 -10.242 -6.848 1 90.81 97 GLY B CA 1
ATOM 1687 C C . GLY B 1 97 ? 13.211 -9.445 -6.531 1 90.81 97 GLY B C 1
ATOM 1688 O O . GLY B 1 97 ? 12.578 -8.891 -7.43 1 90.81 97 GLY B O 1
ATOM 1689 N N . TYR B 1 98 ? 12.906 -9.422 -5.227 1 96.62 98 TYR B N 1
ATOM 1690 C CA . TYR B 1 98 ? 11.742 -8.633 -4.828 1 96.62 98 TYR B CA 1
ATOM 1691 C C . TYR B 1 98 ? 11.992 -7.148 -5.059 1 96.62 98 TYR B C 1
ATOM 1693 O O . TYR B 1 98 ? 11.086 -6.414 -5.461 1 96.62 98 TYR B O 1
ATOM 1701 N N . PHE B 1 99 ? 13.219 -6.684 -4.762 1 96.62 99 PHE B N 1
ATOM 1702 C CA . PHE B 1 99 ? 13.555 -5.27 -4.836 1 96.62 99 PHE B CA 1
ATOM 1703 C C . PHE B 1 99 ? 13.367 -4.742 -6.254 1 96.62 99 PHE B C 1
ATOM 1705 O O . PHE B 1 99 ? 12.938 -3.604 -6.445 1 96.62 99 PHE B O 1
ATOM 1712 N N . ILE B 1 100 ? 13.656 -5.477 -7.289 1 95.06 100 ILE B N 1
ATOM 1713 C CA . ILE B 1 100 ? 13.531 -5.074 -8.688 1 95.06 100 ILE B CA 1
ATOM 1714 C C . ILE B 1 100 ? 12.055 -4.934 -9.055 1 95.06 100 ILE B C 1
ATOM 1716 O O . ILE B 1 100 ? 11.703 -4.203 -9.984 1 95.06 100 ILE B O 1
ATOM 1720 N N . PHE B 1 101 ? 11.242 -5.578 -8.32 1 97.5 101 PHE B N 1
ATOM 1721 C CA . PHE B 1 101 ? 9.797 -5.488 -8.477 1 97.5 101 PHE B CA 1
ATOM 1722 C C . PHE B 1 101 ? 9.219 -4.406 -7.574 1 97.5 101 PHE B C 1
ATOM 1724 O O . PHE B 1 101 ? 8.477 -3.535 -8.031 1 97.5 101 PHE B O 1
ATOM 1731 N N . GLY B 1 102 ? 9.578 -4.418 -6.277 1 98.31 102 GLY B N 1
ATOM 1732 C CA . GLY B 1 102 ? 9 -3.564 -5.25 1 98.31 102 GLY B CA 1
ATOM 1733 C C . GLY B 1 102 ? 9.383 -2.105 -5.398 1 98.31 102 GLY B C 1
ATOM 1734 O O . GLY B 1 102 ? 8.531 -1.219 -5.309 1 98.31 102 GLY B O 1
ATOM 1735 N N . PHE B 1 103 ? 10.648 -1.848 -5.652 1 98.25 103 PHE B N 1
ATOM 1736 C CA . PHE B 1 103 ? 11.172 -0.491 -5.734 1 98.25 103 PHE B CA 1
ATOM 1737 C C . PHE B 1 103 ? 10.508 0.28 -6.867 1 98.25 103 PHE B C 1
ATOM 1739 O O . PHE B 1 103 ? 9.883 1.316 -6.637 1 98.25 103 PHE B O 1
ATOM 1746 N N . PRO B 1 104 ? 10.516 -0.254 -8.07 1 98.19 104 PRO B N 1
ATOM 1747 C CA . PRO B 1 104 ? 9.883 0.507 -9.148 1 98.19 104 PRO B CA 1
ATOM 1748 C C . PRO B 1 104 ? 8.367 0.6 -8.992 1 98.19 104 PRO B C 1
ATOM 1750 O O . PRO B 1 104 ? 7.758 1.593 -9.398 1 98.19 104 PRO B O 1
ATOM 1753 N N . SER B 1 105 ? 7.73 -0.394 -8.43 1 98.5 105 SER B N 1
ATOM 1754 C CA . SER B 1 105 ? 6.281 -0.337 -8.25 1 98.5 105 SER B CA 1
ATOM 1755 C C . SER B 1 105 ? 5.891 0.755 -7.266 1 98.5 105 SER B C 1
ATOM 1757 O O . SER B 1 105 ? 4.879 1.437 -7.453 1 98.5 105 SER B O 1
ATOM 1759 N N . THR B 1 106 ? 6.703 0.921 -6.176 1 98.75 106 THR B N 1
ATOM 1760 C CA . THR B 1 106 ? 6.441 1.973 -5.199 1 98.75 106 THR B CA 1
ATOM 1761 C C . THR B 1 106 ? 6.645 3.352 -5.82 1 98.75 106 THR B C 1
ATOM 1763 O O . THR B 1 106 ? 5.84 4.258 -5.605 1 98.75 106 THR B O 1
ATOM 1766 N N . LEU B 1 107 ? 7.664 3.492 -6.648 1 98.38 107 LEU B N 1
ATOM 1767 C CA . LEU B 1 107 ? 7.918 4.75 -7.34 1 98.38 107 LEU B CA 1
ATOM 1768 C C . LEU B 1 107 ? 6.793 5.062 -8.328 1 98.38 107 LEU B C 1
ATOM 1770 O O . LEU B 1 107 ? 6.418 6.223 -8.492 1 98.38 107 LEU B O 1
ATOM 1774 N N . LEU B 1 108 ? 6.348 4.035 -9.008 1 98.62 108 LEU B N 1
ATOM 1775 C CA . LEU B 1 108 ? 5.23 4.191 -9.93 1 98.62 108 LEU B CA 1
ATOM 1776 C C . LEU B 1 108 ? 4.012 4.77 -9.219 1 98.62 108 LEU B C 1
ATOM 1778 O O . LEU B 1 108 ? 3.352 5.668 -9.742 1 98.62 108 LEU B O 1
ATOM 1782 N N . ILE B 1 109 ? 3.664 4.328 -8.008 1 98.62 109 ILE B N 1
ATOM 1783 C CA . ILE B 1 109 ? 2.52 4.809 -7.242 1 98.62 109 ILE B CA 1
ATOM 1784 C C . ILE B 1 109 ? 2.746 6.266 -6.84 1 98.62 109 ILE B C 1
ATOM 1786 O O . ILE B 1 109 ? 1.847 7.098 -6.969 1 98.62 109 ILE B O 1
ATOM 1790 N N . LEU B 1 110 ? 3.986 6.574 -6.406 1 98 110 LEU B N 1
ATOM 1791 C CA . LEU B 1 110 ? 4.301 7.938 -5.992 1 98 110 LEU B CA 1
ATOM 1792 C C . LEU B 1 110 ? 4.133 8.914 -7.156 1 9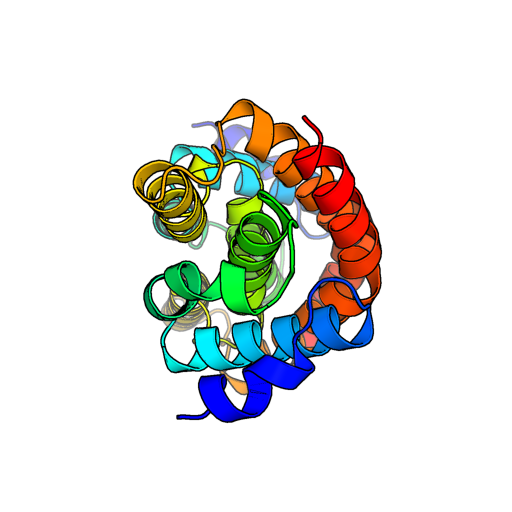8 110 LEU B C 1
ATOM 1794 O O . LEU B 1 110 ? 3.568 9.992 -6.988 1 98 110 LEU B O 1
ATOM 1798 N N . TYR B 1 111 ? 4.57 8.477 -8.289 1 96.75 111 TYR B N 1
ATOM 1799 C CA . TYR B 1 111 ? 4.535 9.359 -9.445 1 96.75 111 TYR B CA 1
ATOM 1800 C C . TYR B 1 111 ? 3.131 9.438 -10.031 1 96.75 111 TYR B C 1
ATOM 1802 O O . TYR B 1 111 ? 2.639 10.523 -10.336 1 96.75 111 TYR B O 1
ATOM 1810 N N . ALA B 1 112 ? 2.467 8.352 -10.133 1 97.81 112 ALA B N 1
ATOM 1811 C CA . ALA B 1 112 ? 1.223 8.289 -10.891 1 97.81 112 ALA B CA 1
ATOM 1812 C C . ALA B 1 112 ? 0.017 8.578 -10 1 97.81 112 ALA B C 1
ATOM 1814 O O . ALA B 1 112 ? -1 9.094 -10.477 1 97.81 112 ALA B O 1
ATOM 1815 N N . CYS B 1 113 ? 0.112 8.289 -8.703 1 98.38 113 CYS B N 1
ATOM 1816 C CA . CYS B 1 113 ? -1.104 8.32 -7.895 1 98.38 113 CYS B CA 1
ATOM 1817 C C . CYS B 1 113 ? -1.011 9.383 -6.809 1 98.38 113 CYS B C 1
ATOM 1819 O O . CYS B 1 113 ? -2.023 9.953 -6.406 1 98.38 113 CYS B O 1
ATOM 1821 N N . LEU B 1 114 ? 0.188 9.695 -6.328 1 98.31 114 LEU B N 1
ATOM 1822 C CA . LEU B 1 114 ? 0.35 10.617 -5.207 1 98.31 114 LEU B CA 1
ATOM 1823 C C . LEU B 1 114 ? -0.271 11.969 -5.523 1 98.31 114 LEU B C 1
ATOM 1825 O O . LEU B 1 114 ? -0.969 12.547 -4.684 1 98.31 114 LEU B O 1
ATOM 1829 N N . PRO B 1 115 ? -0.067 12.547 -6.762 1 97.44 115 PRO B N 1
ATOM 1830 C CA . PRO B 1 115 ? -0.673 13.852 -7.023 1 97.44 115 PRO B CA 1
ATOM 1831 C C . PRO B 1 115 ? -2.193 13.836 -6.887 1 97.44 115 PRO B C 1
ATOM 1833 O O . PRO B 1 115 ? -2.773 14.75 -6.293 1 97.44 115 PRO B O 1
ATOM 1836 N N . VAL B 1 116 ? -2.811 12.805 -7.371 1 97.69 116 VAL B N 1
ATOM 1837 C CA . VAL B 1 116 ? -4.266 12.695 -7.301 1 97.69 116 VAL B CA 1
ATOM 1838 C C . VAL B 1 116 ? -4.691 12.445 -5.855 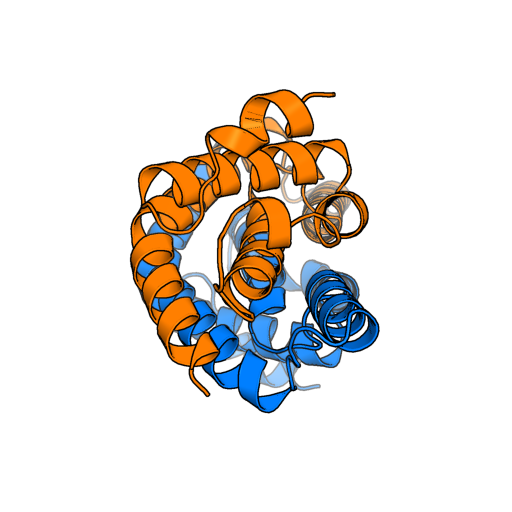1 97.69 116 VAL B C 1
ATOM 1840 O O . VAL B 1 116 ? -5.668 13.031 -5.379 1 97.69 116 VAL B O 1
ATOM 1843 N N . VAL B 1 117 ? -3.941 11.648 -5.18 1 97.81 117 VAL B N 1
ATOM 1844 C CA . VAL B 1 117 ? -4.242 11.32 -3.791 1 97.81 117 VAL B CA 1
ATOM 1845 C C . VAL B 1 117 ? -4.082 12.562 -2.918 1 97.81 117 VAL B C 1
ATOM 1847 O O . VAL B 1 117 ? -4.859 12.773 -1.984 1 97.81 117 VAL B O 1
ATOM 1850 N N . TYR B 1 118 ? -3.068 13.328 -3.234 1 97.38 118 TYR B N 1
ATOM 1851 C CA . TYR B 1 118 ? -2.871 14.586 -2.525 1 97.38 118 TYR B CA 1
ATOM 1852 C C . TYR B 1 118 ? -4.094 15.492 -2.662 1 97.38 118 TYR B C 1
ATOM 1854 O O . TYR B 1 118 ? -4.578 16.047 -1.672 1 97.38 118 TYR B O 1
ATOM 1862 N N . PHE B 1 119 ? -4.605 15.555 -3.871 1 95.5 119 PHE B N 1
ATOM 1863 C CA . PHE B 1 119 ? -5.793 16.359 -4.117 1 95.5 119 PHE B CA 1
ATOM 1864 C C . PHE B 1 119 ? -7.012 15.773 -3.416 1 95.5 119 PHE B C 1
ATOM 1866 O O . PHE B 1 119 ? -7.828 16.5 -2.854 1 95.5 119 PHE B O 1
ATOM 1873 N N . MET B 1 120 ? -7.113 14.5 -3.414 1 95.31 120 MET B N 1
ATOM 1874 C CA . MET B 1 120 ? -8.195 13.82 -2.705 1 95.31 120 MET B CA 1
ATOM 1875 C C . MET B 1 120 ? -8.125 14.102 -1.208 1 95.31 120 MET B C 1
ATOM 1877 O O . MET B 1 120 ? -9.156 14.289 -0.558 1 95.31 120 MET B O 1
ATOM 1881 N N . GLY B 1 121 ? -6.883 14.078 -0.734 1 94.31 121 GLY B N 1
ATOM 1882 C CA . GLY B 1 121 ? -6.684 14.383 0.673 1 94.31 121 GLY B CA 1
ATO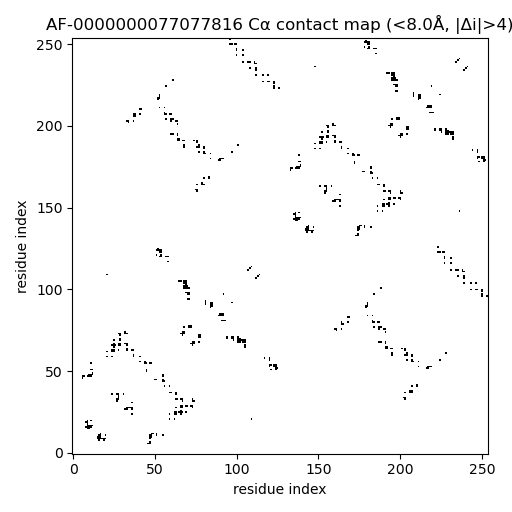M 1883 C C . GLY B 1 121 ? -7.102 15.789 1.043 1 94.31 121 GLY B C 1
ATOM 1884 O O . GLY B 1 121 ? -7.691 16.016 2.104 1 94.31 121 GLY B O 1
ATOM 1885 N N . LYS B 1 122 ? -6.859 16.719 0.186 1 91.75 122 LYS B N 1
ATOM 1886 C CA . LYS B 1 122 ? -7.281 18.109 0.409 1 91.75 122 LYS B CA 1
ATOM 1887 C C . LYS B 1 122 ? -8.805 18.219 0.413 1 91.75 122 LYS B C 1
ATOM 1889 O O . LYS B 1 122 ? -9.375 18.953 1.229 1 91.75 122 LYS B O 1
ATOM 1894 N N . LEU B 1 123 ? -9.398 17.453 -0.465 1 88.94 123 LEU B N 1
ATOM 1895 C CA . LEU B 1 123 ? -10.852 17.453 -0.546 1 88.94 123 LEU B CA 1
ATOM 1896 C C . LEU B 1 123 ? -11.469 16.812 0.691 1 88.94 123 LEU B C 1
ATOM 1898 O O . LEU B 1 123 ? -12.43 17.328 1.253 1 88.94 123 LEU B O 1
ATOM 1902 N N . ALA B 1 124 ? -10.945 15.758 1.155 1 85.94 124 ALA B N 1
ATOM 1903 C CA . ALA B 1 124 ? -11.43 15.039 2.33 1 85.94 124 ALA B CA 1
ATOM 1904 C C . ALA B 1 124 ? -11.258 15.883 3.594 1 85.94 124 ALA B C 1
ATOM 1906 O O . ALA B 1 124 ? -12.062 15.789 4.523 1 85.94 124 ALA B O 1
ATOM 1907 N N . ALA B 1 125 ? -10.25 16.688 3.609 1 80.5 125 ALA B N 1
ATOM 1908 C CA . ALA B 1 125 ? -9.945 17.516 4.773 1 80.5 125 ALA B CA 1
ATOM 1909 C C . ALA B 1 125 ? -10.977 18.625 4.938 1 80.5 125 ALA B C 1
ATOM 1911 O O . ALA B 1 125 ? -11.078 19.234 6.012 1 80.5 125 ALA B O 1
ATOM 1912 N N . LYS B 1 126 ? -11.805 18.875 4.027 1 77.06 126 LYS B N 1
ATOM 1913 C CA . LYS B 1 126 ? -12.805 19.953 4.07 1 77.06 126 LYS B CA 1
ATOM 1914 C C . LYS B 1 126 ? -14.156 19.406 4.535 1 77.06 126 LYS B C 1
ATOM 1916 O O . LYS B 1 126 ? -15.07 20.188 4.82 1 77.06 126 LYS B O 1
ATOM 1921 N N . ILE B 1 127 ? -14.203 18.047 4.586 1 67.88 127 ILE B N 1
ATOM 1922 C CA . ILE B 1 127 ? -15.461 17.453 5.027 1 67.88 127 ILE B CA 1
ATOM 1923 C C . ILE B 1 127 ? -15.422 17.219 6.535 1 67.88 127 ILE B C 1
ATOM 1925 O O . ILE B 1 127 ? -16.406 17.469 7.234 1 67.88 127 ILE B O 1
#

Sequence (254 aa):
MAFEHLAPHMNLNTIEGVLLFSVFVIIGSNIFSNVPLVILIVGRISDLCDDCGPLGGLLLAWISTIAGNFTLIGSVANLIVAEKAQSSAEYRISFLGYFIFGFPSTLLILYACLPVVYFMGKLAAKIMAFEHLAPHMNLNTIEGVLLFSVFVIIGSNIFSNVPLVILIVGRISDLCDDCGPLGGLLLAWISTIAGNFTLIGSVANLIVAEKAQSSAEYRISFLGYFIFGFPSTLLILYACLPVVYFMGKLAAKI

Radius of gyration: 17.79 Å; Cα contacts (8 Å, |Δi|>4): 388; chains: 2; bounding box: 34×51×39 Å

Secondary structure (DSSP, 8-state):
-HHHHHGGG--TTSHHHHHHHHHHHHHHHHHH-HHHHHHHHHTTGGGTSTT-TTHHHHHHHHHHHHGGGSSGGG-HHHHHHHHHHHHTTS----HHHHHHHHHHHHHHHHHHTHHHHHHHHHHHTT-/-HHHHHGGG--TTSHHHHHHHHHHHHHHHHHH-HHHHHHHHHTTGGGT-TT-TTHHHHHHHHHHHHGGGSSGGG-HHHHHHHHHHHHTTS----HHHHHHHHHHHHHHHHHHTHHHHHHHHHHHTT-

Foldseek 3Di:
DVCVVCLVQLQLVDPRNLLSVLVVLLVQCLVPNLVVSCVVCVVPQCSRYPPQACLSVQSSNVSSVLSLLQWCSNDPVSVVVQVVCVVVVPDHCDRVNSNVVRNVVSVCCCVPPVVVVSVVSSVVRVD/DVCVVCLVQLQLVDPRNLLSVLVVLLVQCLVPNLVVSCVVCVVPQCSRYPPQACLSVQSSNVSSVLSLLQWCSNDPVSVVVQVVCVVVVPDHCDRVNSNVVRNVVSVCCCVPPVVVVSVVSSVVRVD

pLDDT: mean 94.3, std 5.79, range [67.88, 98.81]

Organism: Amphimedon queenslandica (NCBI:txid400682)

Solvent-accessible surface area (backbone atoms only — not comparable to full-atom values): 12850 Å² total; per-residue (Å²): 109,74,61,74,73,45,38,83,58,24,32,60,85,38,71,67,9,41,51,49,40,46,52,50,41,28,54,42,13,53,72,61,30,36,52,57,36,44,65,72,43,57,87,49,39,71,75,23,31,85,88,47,66,47,27,52,48,54,49,49,31,46,42,26,38,47,22,25,38,34,37,40,80,18,28,70,42,38,44,51,40,29,49,50,32,45,73,66,69,76,39,76,60,47,60,68,55,36,29,70,39,20,40,56,47,39,49,48,44,54,68,72,41,40,65,58,44,52,52,42,33,56,56,48,42,74,108,108,75,62,73,72,44,40,81,58,24,32,58,85,38,70,66,8,42,51,49,42,45,52,49,40,28,54,43,13,54,72,61,29,37,54,59,37,44,66,73,42,57,87,52,38,69,76,22,31,85,88,47,67,47,27,53,47,53,49,49,32,47,42,25,38,46,21,25,38,34,37,39,81,17,29,70,39,38,46,50,39,31,50,49,32,46,73,67,68,76,39,77,59,46,60,66,56,35,29,72,40,18,39,55,48,39,51,48,44,53,68,71,40,40,64,58,43,52,52,42,32,55,56,48,43,74,108